Protein AF-A0AAP0NSU0-F1 (afdb_monomer)

Radius of gyration: 26.05 Å; Cα contacts (8 Å, |Δi|>4): 460; chains: 1; bounding box: 68×56×66 Å

Foldseek 3Di:
DDQAAEDADAQDADEEEDDLCVLVQLNHQEDHHEQYAHEEEDHLSVLSNQNHAEDHHHNYAYEEEDHLSNLNRQNHAYDAPEQYAYEEEDDLSNLPNLRHQEAEHANYHYDYDDDPPDDNLHQHQYHYPVRDRPRVDDDPDPDDPVVVVVVVVVVVVVCVVVVVVVVVVVVVCVVDDDDDDPDDDPCVVVPPSCPVVVVQQCVQCVNVDCVQWQDDDPFWTWGWGQGPVRAIKIKTWTPCPDDDDPVVVCVLVVVVVVQVPDDDPPDWHFPAWDDDPVTTITITHDDPVGDPVVVVVD

Structure (mmCIF, N/CA/C/O backbone):
data_AF-A0AAP0NSU0-F1
#
_entry.id   AF-A0AAP0NSU0-F1
#
loop_
_atom_site.group_PDB
_atom_site.id
_atom_site.type_symbol
_atom_site.label_atom_id
_atom_site.label_alt_id
_atom_site.label_comp_id
_atom_site.label_asym_id
_atom_site.label_entity_id
_atom_site.label_seq_id
_atom_site.pdbx_PDB_ins_code
_atom_site.Cartn_x
_atom_site.Cartn_y
_atom_site.Cartn_z
_atom_site.occupancy
_atom_site.B_iso_or_equiv
_atom_site.auth_seq_id
_atom_site.auth_comp_id
_atom_site.auth_asym_id
_atom_site.auth_atom_id
_atom_site.pdbx_PDB_model_num
ATOM 1 N N . MET A 1 1 ? -14.095 1.517 -24.129 1.00 48.78 1 MET A N 1
ATOM 2 C CA . MET A 1 1 ? -13.226 1.478 -22.934 1.00 48.78 1 MET A CA 1
ATOM 3 C C . MET A 1 1 ? -13.065 0.032 -22.509 1.00 48.78 1 MET A C 1
ATOM 5 O O . MET A 1 1 ? -14.066 -0.653 -22.335 1.00 48.78 1 MET A O 1
ATOM 9 N N . THR A 1 2 ? -11.832 -0.454 -22.434 1.00 58.69 2 THR A N 1
ATOM 10 C CA . THR A 1 2 ? -11.510 -1.826 -22.027 1.00 58.69 2 THR A CA 1
ATOM 11 C C . THR A 1 2 ? -11.700 -1.985 -20.520 1.00 58.69 2 THR A C 1
ATOM 13 O O . THR A 1 2 ? -10.995 -1.348 -19.745 1.00 58.69 2 THR A O 1
ATOM 16 N N . LYS A 1 3 ? -12.645 -2.841 -20.112 1.00 84.88 3 LYS A N 1
ATOM 17 C CA . LYS A 1 3 ? -12.990 -3.160 -18.710 1.00 84.88 3 LYS A CA 1
ATOM 18 C C . LYS A 1 3 ? -12.005 -4.134 -18.043 1.00 84.88 3 LYS A C 1
ATOM 20 O O . LYS A 1 3 ? -12.392 -4.914 -17.183 1.00 84.88 3 LYS A O 1
ATOM 25 N N . LEU A 1 4 ? -10.766 -4.198 -18.521 1.00 90.69 4 LEU A N 1
ATOM 26 C CA . LEU A 1 4 ? -9.817 -5.172 -18.000 1.00 90.69 4 LEU A CA 1
ATOM 27 C C . LEU A 1 4 ? -9.353 -4.705 -16.619 1.00 90.69 4 LEU A C 1
ATOM 29 O O . LEU A 1 4 ? -8.715 -3.662 -16.521 1.00 90.69 4 LEU A O 1
ATOM 33 N N . GLU A 1 5 ? -9.693 -5.471 -15.584 1.00 92.38 5 GLU A N 1
ATOM 34 C CA . GLU A 1 5 ? -9.352 -5.175 -14.184 1.00 92.38 5 GLU A CA 1
ATOM 35 C C . GLU A 1 5 ? -8.141 -5.983 -13.697 1.00 92.38 5 GLU A C 1
ATOM 37 O O . GLU A 1 5 ? -7.339 -5.494 -12.905 1.00 92.38 5 GLU A O 1
ATOM 42 N N . TYR A 1 6 ? -7.950 -7.192 -14.229 1.00 93.19 6 TYR A N 1
ATOM 43 C CA . TYR A 1 6 ? -6.875 -8.096 -13.827 1.00 93.19 6 TYR A CA 1
ATOM 44 C C . TYR A 1 6 ? -6.142 -8.617 -15.058 1.00 93.19 6 TYR A C 1
ATOM 46 O O . TYR A 1 6 ? -6.752 -9.232 -15.934 1.00 93.19 6 TYR A O 1
ATOM 54 N N . LEU A 1 7 ? -4.826 -8.419 -15.107 1.00 93.56 7 LEU A N 1
ATOM 55 C CA . LEU A 1 7 ? -3.963 -8.986 -16.138 1.00 93.56 7 LEU A CA 1
ATOM 56 C C . LEU A 1 7 ? -2.852 -9.795 -15.477 1.00 93.56 7 LEU A C 1
ATOM 58 O O . LEU A 1 7 ? -1.928 -9.238 -14.885 1.00 93.56 7 LEU A O 1
ATOM 62 N N . LYS A 1 8 ? -2.951 -11.123 -15.584 1.00 93.06 8 LYS A N 1
ATOM 63 C CA . LYS A 1 8 ? -1.992 -12.064 -15.002 1.00 93.06 8 LYS A CA 1
ATOM 64 C C . LYS A 1 8 ? -1.254 -12.820 -16.095 1.00 93.06 8 LYS A C 1
ATOM 66 O O . LYS A 1 8 ? -1.819 -13.709 -16.719 1.00 93.06 8 LYS A O 1
ATOM 71 N N . LEU A 1 9 ? 0.007 -12.458 -16.305 1.00 91.50 9 LEU A N 1
ATOM 72 C CA . LEU A 1 9 ? 0.909 -13.055 -17.293 1.00 91.50 9 LEU A CA 1
ATOM 73 C C . LEU A 1 9 ? 2.248 -13.476 -16.665 1.00 91.50 9 LEU A C 1
ATOM 75 O O . LEU A 1 9 ? 3.242 -13.654 -17.374 1.00 91.50 9 LEU A O 1
ATOM 79 N N . SER A 1 10 ? 2.300 -13.632 -15.341 1.00 93.38 10 SER A N 1
ATOM 80 C CA . SER A 1 10 ? 3.502 -14.118 -14.665 1.00 93.38 10 SER A CA 1
ATOM 81 C C . SER A 1 10 ? 3.904 -15.521 -15.130 1.00 93.38 10 SER A C 1
ATOM 83 O O . SER A 1 10 ? 3.051 -16.297 -15.554 1.00 93.38 10 SER A O 1
ATOM 85 N N . SER A 1 11 ? 5.190 -15.858 -15.002 1.00 93.00 11 SER A N 1
ATOM 86 C CA . SER A 1 11 ? 5.742 -17.187 -15.314 1.00 93.00 11 SER A CA 1
ATOM 87 C C . SER A 1 11 ? 5.573 -17.591 -16.782 1.00 93.00 11 SER A C 1
ATOM 89 O O . SER A 1 11 ? 5.190 -18.715 -17.097 1.00 93.00 11 SER A O 1
ATOM 91 N N . ASN A 1 12 ? 5.876 -16.661 -17.686 1.00 90.88 12 ASN A N 1
ATOM 92 C CA . ASN A 1 12 ? 5.867 -16.887 -19.129 1.00 90.88 12 ASN A CA 1
ATOM 93 C C . ASN A 1 12 ? 7.258 -16.620 -19.734 1.00 90.88 12 ASN A C 1
ATOM 95 O O . ASN A 1 12 ? 8.251 -16.412 -19.038 1.00 90.88 12 ASN A O 1
ATOM 99 N N . GLN A 1 13 ? 7.342 -16.667 -21.063 1.00 96.50 13 GLN A N 1
ATOM 100 C CA . GLN A 1 13 ? 8.556 -16.377 -21.832 1.00 96.50 13 GLN A CA 1
ATOM 101 C C . GLN A 1 13 ? 8.435 -15.051 -22.599 1.00 96.50 13 GLN A C 1
ATOM 103 O O . GLN A 1 13 ? 9.004 -14.914 -23.680 1.00 96.50 13 GLN A O 1
ATOM 108 N N . LEU A 1 14 ? 7.664 -14.089 -22.078 1.00 96.75 14 LEU A N 1
ATOM 109 C CA . LEU A 1 14 ? 7.453 -12.803 -22.743 1.00 96.75 14 LEU A CA 1
ATOM 110 C C . LEU A 1 14 ? 8.771 -12.029 -22.826 1.00 96.75 14 LEU A C 1
ATOM 112 O O . LEU A 1 14 ? 9.501 -11.929 -21.840 1.00 96.75 14 LEU A O 1
ATOM 116 N N . VAL A 1 15 ? 9.052 -11.485 -24.008 1.00 98.00 15 VAL A N 1
ATOM 117 C CA . VAL A 1 15 ? 10.265 -10.724 -24.337 1.00 98.00 15 VAL A CA 1
ATOM 118 C C . VAL A 1 15 ? 9.905 -9.317 -24.806 1.00 98.00 15 VAL A C 1
ATOM 120 O O . VAL A 1 15 ? 8.760 -9.046 -25.165 1.00 98.00 15 VAL A O 1
ATOM 123 N N . GLY A 1 16 ? 10.902 -8.436 -24.861 1.00 97.62 16 GLY A N 1
ATOM 124 C CA . GLY A 1 16 ? 10.718 -7.041 -25.261 1.00 97.62 16 GLY A CA 1
ATOM 125 C C . GLY A 1 16 ? 10.294 -6.155 -24.092 1.00 97.62 16 GLY A C 1
ATOM 126 O O . GLY A 1 16 ? 10.328 -6.576 -22.937 1.00 97.62 16 GLY A O 1
ATOM 127 N N . SER A 1 17 ? 9.938 -4.907 -24.387 1.00 98.06 17 SER A N 1
ATOM 128 C CA . SER A 1 17 ? 9.573 -3.922 -23.369 1.00 98.06 17 SER A CA 1
ATOM 129 C C . SER A 1 17 ? 8.086 -3.903 -23.047 1.00 98.06 17 SER A C 1
ATOM 131 O O . SER A 1 17 ? 7.242 -4.289 -23.856 1.00 98.06 17 SER A O 1
ATOM 133 N N . ILE A 1 18 ? 7.758 -3.405 -21.851 1.00 98.06 18 ILE A N 1
ATOM 134 C CA . ILE A 1 18 ? 6.378 -3.068 -21.500 1.00 98.06 18 ILE A CA 1
ATOM 135 C C . ILE A 1 18 ? 5.963 -1.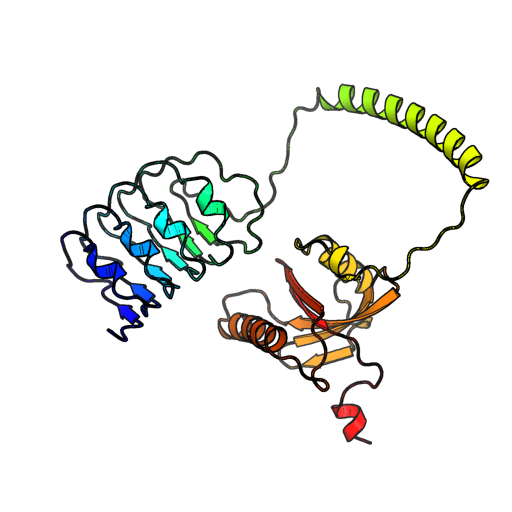872 -22.378 1.00 98.06 18 ILE A C 1
ATOM 137 O O . ILE A 1 18 ? 6.609 -0.820 -22.319 1.00 98.06 18 ILE A O 1
ATOM 141 N N . PRO A 1 19 ? 4.919 -1.999 -23.214 1.00 97.50 19 PRO A N 1
ATOM 142 C CA . PRO A 1 19 ? 4.564 -0.959 -24.170 1.00 97.50 19 PRO A CA 1
ATOM 143 C C . PRO A 1 19 ? 3.935 0.253 -23.475 1.00 97.50 19 PRO A C 1
ATOM 145 O O . PRO A 1 19 ? 3.182 0.111 -22.513 1.00 97.50 19 PRO A O 1
ATOM 148 N N . GLN A 1 20 ? 4.147 1.453 -24.027 1.00 97.06 20 GLN A N 1
ATOM 149 C CA . GLN A 1 20 ? 3.534 2.692 -23.517 1.00 97.06 20 GLN A CA 1
ATOM 150 C C . GLN A 1 20 ? 1.994 2.642 -23.527 1.00 97.06 20 GLN A C 1
ATOM 152 O O . GLN A 1 20 ? 1.345 3.335 -22.747 1.00 97.06 20 GLN A O 1
ATOM 157 N N . SER A 1 21 ? 1.388 1.800 -24.370 1.00 96.25 21 SER A N 1
ATOM 158 C CA . SER A 1 21 ? -0.067 1.628 -24.433 1.00 96.25 21 SER A CA 1
ATOM 159 C C . SER A 1 21 ? -0.658 0.976 -23.180 1.00 96.25 21 SER A C 1
ATOM 161 O O . SER A 1 21 ? -1.865 1.080 -22.978 1.00 96.25 21 SER A O 1
ATOM 163 N N . ILE A 1 22 ? 0.156 0.374 -22.299 1.00 95.50 22 ILE A N 1
ATOM 164 C CA . ILE A 1 22 ? -0.327 -0.220 -21.041 1.00 95.50 22 ILE A CA 1
ATOM 165 C C . ILE A 1 22 ? -1.089 0.800 -20.180 1.00 95.50 22 ILE A C 1
ATOM 167 O O . ILE A 1 22 ? -2.111 0.467 -19.583 1.00 95.50 22 ILE A O 1
ATOM 171 N N . GLY A 1 23 ? -0.672 2.072 -20.217 1.00 94.25 23 GLY A N 1
ATOM 172 C CA . GLY A 1 23 ? -1.318 3.177 -19.507 1.00 94.25 23 GLY A CA 1
ATOM 173 C C . GLY A 1 23 ? -2.744 3.507 -19.958 1.00 94.25 23 GLY A C 1
ATOM 174 O O . GLY A 1 23 ? -3.440 4.272 -19.288 1.00 94.25 23 GLY A O 1
ATOM 175 N N . GLN A 1 24 ? -3.210 2.938 -21.075 1.00 94.94 24 GLN A N 1
ATOM 176 C CA . GLN A 1 24 ? -4.596 3.071 -21.538 1.00 94.94 24 GLN A CA 1
ATOM 177 C C . GLN A 1 24 ? -5.567 2.189 -20.738 1.00 94.94 24 GLN A C 1
ATOM 179 O O . GLN A 1 24 ? -6.779 2.411 -20.782 1.00 94.94 24 GLN A O 1
ATOM 184 N N . LEU A 1 25 ? -5.063 1.211 -19.978 1.00 94.31 25 LEU A N 1
ATOM 185 C CA . LEU A 1 25 ? -5.865 0.314 -19.149 1.00 94.31 25 LEU A CA 1
ATOM 186 C C . LEU A 1 25 ? -6.257 0.987 -17.821 1.00 94.31 25 LEU A C 1
ATOM 188 O O . LEU A 1 25 ? -5.845 0.569 -16.744 1.00 94.31 25 LEU A O 1
ATOM 192 N N . LYS A 1 26 ? -7.068 2.049 -17.898 1.00 92.38 26 LYS A N 1
ATOM 193 C CA . LYS A 1 26 ? -7.453 2.883 -16.741 1.00 92.38 26 LYS A CA 1
ATOM 194 C C . LYS A 1 26 ? -8.219 2.132 -15.647 1.00 92.38 26 LYS A C 1
ATOM 196 O O . LYS A 1 26 ? -8.160 2.544 -14.497 1.00 92.38 26 LYS A O 1
ATOM 201 N N . SER A 1 27 ? -8.919 1.055 -16.006 1.00 94.12 27 SER A N 1
ATOM 202 C CA . SER A 1 27 ? -9.671 0.203 -15.074 1.00 94.12 27 SER A CA 1
ATOM 203 C C . SER A 1 27 ? -8.837 -0.926 -14.465 1.00 94.12 27 SER A C 1
ATOM 205 O O . SER A 1 27 ? -9.365 -1.677 -13.653 1.00 94.12 27 SER A O 1
ATOM 207 N N . LEU A 1 28 ? -7.567 -1.082 -14.858 1.00 95.31 28 LEU A N 1
ATOM 208 C CA . LEU A 1 28 ? -6.744 -2.183 -14.373 1.00 95.31 28 LEU A CA 1
ATOM 209 C C . LEU A 1 28 ? -6.393 -1.964 -12.903 1.00 95.31 28 LEU A C 1
ATOM 211 O O . LEU A 1 28 ? -5.780 -0.961 -12.549 1.00 95.31 28 LEU A O 1
ATOM 215 N N . VAL A 1 29 ? -6.770 -2.929 -12.074 1.00 93.69 29 VAL A N 1
ATOM 216 C CA . VAL A 1 29 ? -6.509 -2.974 -10.635 1.00 93.69 29 VAL A CA 1
ATOM 217 C C . VAL A 1 29 ? -5.225 -3.741 -10.344 1.00 93.69 29 VAL A C 1
ATOM 219 O O . VAL A 1 29 ? -4.496 -3.408 -9.416 1.00 93.69 29 VAL A O 1
ATOM 222 N N . SER A 1 30 ? -4.910 -4.760 -11.145 1.00 94.62 30 SER A N 1
ATOM 223 C CA . SER A 1 30 ? -3.807 -5.673 -10.856 1.00 94.62 30 SER A CA 1
ATOM 224 C C . SER A 1 30 ? -3.075 -6.096 -12.129 1.00 94.62 30 SER A C 1
ATOM 226 O O . SER A 1 30 ? -3.674 -6.645 -13.062 1.00 94.62 30 SER A O 1
ATOM 228 N N . LEU A 1 31 ? -1.762 -5.848 -12.151 1.00 97.31 31 LEU A N 1
ATOM 229 C CA . LEU A 1 31 ? -0.859 -6.199 -13.246 1.00 97.31 31 LEU A CA 1
ATOM 230 C C . LEU A 1 31 ? 0.260 -7.118 -12.747 1.00 97.31 31 LEU A C 1
ATOM 232 O O . LEU A 1 31 ? 1.151 -6.694 -12.013 1.00 97.31 31 LEU A O 1
ATOM 236 N N . HIS A 1 32 ? 0.227 -8.378 -13.176 1.00 97.06 32 HIS A N 1
ATOM 237 C CA . HIS A 1 32 ? 1.218 -9.390 -12.816 1.00 97.06 32 HIS A CA 1
ATOM 238 C C . HIS A 1 32 ? 2.008 -9.814 -14.057 1.00 97.06 32 HIS A C 1
ATOM 240 O O . HIS A 1 32 ? 1.470 -10.490 -14.934 1.00 97.06 32 HIS A O 1
ATOM 246 N N . LEU A 1 33 ? 3.284 -9.433 -14.121 1.00 96.62 33 LEU A N 1
ATOM 247 C CA . LEU A 1 33 ? 4.217 -9.750 -15.211 1.00 96.62 33 LEU A CA 1
ATOM 248 C C . LEU A 1 33 ? 5.499 -10.439 -14.704 1.00 96.62 33 LEU A C 1
ATOM 250 O O . LEU A 1 33 ? 6.498 -10.509 -15.425 1.00 96.62 33 LEU A O 1
ATOM 254 N N . SER A 1 34 ? 5.500 -10.935 -13.466 1.00 97.06 34 SER A N 1
ATOM 255 C CA . SER A 1 34 ? 6.688 -11.517 -12.835 1.00 97.06 34 SER A CA 1
ATOM 256 C C . SER A 1 34 ? 7.219 -12.754 -13.554 1.00 97.06 34 SER A C 1
ATOM 258 O O . SER A 1 34 ? 6.451 -13.483 -14.173 1.00 97.06 34 SER A O 1
ATOM 260 N N . THR A 1 35 ? 8.511 -13.042 -13.419 1.00 94.00 35 THR A N 1
ATOM 261 C CA . THR A 1 35 ? 9.143 -14.253 -13.966 1.00 94.00 35 THR A CA 1
ATOM 262 C C . THR A 1 35 ? 8.910 -14.351 -15.480 1.00 94.00 35 THR A C 1
ATOM 264 O O . THR A 1 35 ? 8.233 -15.249 -15.981 1.00 94.00 35 THR A O 1
ATOM 267 N N . ASN A 1 36 ? 9.433 -13.361 -16.202 1.00 96.50 36 ASN A N 1
ATOM 268 C CA . ASN A 1 36 ? 9.434 -13.267 -17.663 1.00 96.50 36 ASN A CA 1
ATOM 269 C C . ASN A 1 36 ? 10.834 -12.823 -18.145 1.00 96.50 36 ASN A C 1
ATOM 271 O O . ASN A 1 36 ? 11.801 -12.792 -17.382 1.00 96.50 36 ASN A O 1
ATOM 275 N N . LYS A 1 37 ? 10.974 -12.501 -19.435 1.00 97.38 37 LYS A N 1
ATOM 276 C CA . LYS A 1 37 ? 12.205 -11.979 -20.052 1.00 97.38 37 LYS A CA 1
ATOM 277 C C . LYS A 1 37 ? 12.015 -10.540 -20.551 1.00 97.38 37 LYS A C 1
ATOM 279 O O . LYS A 1 37 ? 12.584 -10.159 -21.574 1.00 97.38 37 LYS A O 1
ATOM 284 N N . LEU A 1 38 ? 11.191 -9.751 -19.857 1.00 98.38 38 LEU A N 1
ATOM 285 C CA . LEU A 1 38 ? 10.911 -8.368 -20.242 1.00 98.38 38 LEU A CA 1
ATOM 286 C C . LEU A 1 38 ? 12.150 -7.491 -20.034 1.00 98.38 38 LEU A C 1
ATOM 288 O O . LEU A 1 38 ? 12.844 -7.620 -19.026 1.00 98.38 38 LEU A O 1
ATOM 292 N N . THR A 1 39 ? 12.411 -6.596 -20.982 1.00 97.62 39 THR A N 1
ATOM 293 C CA . THR A 1 39 ? 13.575 -5.699 -21.026 1.00 97.62 39 THR A CA 1
ATOM 294 C C . THR A 1 39 ? 13.146 -4.233 -21.142 1.00 97.62 39 THR A C 1
ATOM 296 O O . THR A 1 39 ? 11.968 -3.918 -21.280 1.00 97.62 39 THR A O 1
ATOM 299 N N . GLY A 1 40 ? 14.102 -3.302 -21.095 1.00 96.50 40 GLY A N 1
ATOM 300 C CA . GLY A 1 40 ? 13.815 -1.867 -21.209 1.00 96.50 40 GLY A CA 1
ATOM 301 C C . GLY A 1 40 ? 13.231 -1.254 -19.927 1.00 96.50 40 GLY A C 1
ATOM 302 O O . GLY A 1 40 ? 13.174 -1.932 -18.898 1.00 96.50 40 GLY A O 1
ATOM 303 N N . PRO A 1 41 ? 12.852 0.036 -19.959 1.00 96.06 41 PRO A N 1
ATOM 304 C CA . PRO A 1 41 ? 12.374 0.757 -18.784 1.00 96.06 41 PRO A CA 1
ATOM 305 C C . PRO A 1 41 ? 10.896 0.505 -18.477 1.00 96.06 41 PRO A C 1
ATOM 307 O O . PRO A 1 41 ? 10.114 0.126 -19.350 1.00 96.06 41 PRO A O 1
ATOM 310 N N . ILE A 1 42 ? 10.502 0.796 -17.235 1.00 96.69 42 ILE A N 1
ATOM 311 C CA . ILE A 1 42 ? 9.087 0.929 -16.866 1.00 96.69 42 ILE A CA 1
ATOM 312 C C . ILE A 1 42 ? 8.527 2.164 -17.603 1.00 96.69 42 ILE A C 1
ATOM 314 O O . ILE A 1 42 ? 9.115 3.244 -17.490 1.00 96.69 42 ILE A O 1
ATOM 318 N N . PRO A 1 43 ? 7.428 2.047 -18.370 1.00 96.56 43 PRO A N 1
ATOM 319 C CA . PRO A 1 43 ? 6.872 3.169 -19.119 1.00 96.56 43 PRO A CA 1
ATOM 320 C C . PRO A 1 43 ? 6.302 4.236 -18.177 1.00 96.56 43 PRO A C 1
ATOM 322 O O . PRO A 1 43 ? 5.630 3.914 -17.200 1.00 96.56 43 PRO A O 1
ATOM 325 N N . THR A 1 44 ? 6.510 5.516 -18.495 1.00 95.06 44 THR A N 1
ATOM 326 C CA . THR A 1 44 ? 5.970 6.643 -17.710 1.00 95.06 44 THR A CA 1
ATOM 327 C C . THR A 1 44 ? 4.440 6.659 -17.703 1.00 95.06 44 THR A C 1
ATOM 329 O O . THR A 1 44 ? 3.828 7.092 -16.729 1.00 95.06 44 THR A O 1
ATOM 332 N N . THR A 1 45 ? 3.803 6.092 -18.734 1.00 96.62 45 THR A N 1
ATOM 333 C CA . THR A 1 45 ? 2.342 5.924 -18.811 1.00 96.62 45 THR A CA 1
ATOM 334 C C . THR A 1 45 ? 1.774 4.954 -17.767 1.00 96.62 45 THR A C 1
ATOM 336 O O . THR A 1 45 ? 0.559 4.808 -17.673 1.00 96.62 45 THR A O 1
ATOM 339 N N . ILE A 1 46 ? 2.598 4.306 -16.938 1.00 95.06 46 ILE A N 1
ATOM 340 C CA . ILE A 1 46 ? 2.097 3.510 -15.812 1.00 95.06 46 ILE A CA 1
ATOM 341 C C . ILE A 1 46 ? 1.422 4.375 -14.739 1.00 95.06 46 ILE A C 1
ATOM 343 O O . ILE A 1 46 ? 0.424 3.956 -14.162 1.00 95.06 46 ILE A O 1
ATOM 347 N N . GLY A 1 47 ? 1.894 5.613 -14.526 1.00 91.81 47 GLY A N 1
ATOM 348 C CA . GLY A 1 47 ? 1.290 6.547 -13.558 1.00 91.81 47 GLY A CA 1
ATOM 349 C C . GLY A 1 47 ? -0.096 7.050 -13.959 1.00 91.81 47 GLY A C 1
ATOM 350 O O . GLY A 1 47 ? -0.792 7.715 -13.201 1.00 91.81 47 GLY A O 1
ATOM 351 N N . ASP A 1 48 ? -0.499 6.699 -15.168 1.00 94.19 48 ASP A N 1
ATOM 352 C CA . ASP A 1 48 ? -1.748 7.055 -15.803 1.00 94.19 48 ASP A CA 1
ATOM 353 C C . ASP A 1 48 ? -2.864 6.044 -15.439 1.00 94.19 48 ASP A C 1
ATOM 355 O O . ASP A 1 48 ? -4.039 6.281 -15.724 1.00 94.19 48 ASP A O 1
ATOM 359 N N . MET A 1 49 ? -2.515 4.912 -14.816 1.00 93.94 49 MET A N 1
ATOM 360 C CA . MET A 1 49 ? -3.409 3.809 -14.446 1.00 93.94 49 MET A CA 1
ATOM 361 C C . MET A 1 49 ? -3.988 4.015 -13.037 1.00 93.94 49 MET A C 1
ATOM 363 O O . MET A 1 49 ? -3.628 3.323 -12.092 1.00 93.94 49 MET A O 1
ATOM 367 N N . SER A 1 50 ? -4.897 4.979 -12.887 1.00 90.00 50 SER A N 1
ATOM 368 C CA . SER A 1 50 ? -5.403 5.456 -11.585 1.00 90.00 50 SER A CA 1
ATOM 369 C C . SER A 1 50 ? -6.061 4.407 -10.676 1.00 90.00 50 SER A C 1
ATOM 371 O O . SER A 1 50 ? -6.192 4.652 -9.479 1.00 90.00 50 SER A O 1
ATOM 373 N N . SER A 1 51 ? -6.516 3.277 -11.224 1.00 92.50 51 SER A N 1
ATOM 374 C CA . SER A 1 51 ? -7.119 2.176 -10.458 1.00 92.50 51 SER A CA 1
ATOM 375 C C . SER A 1 51 ? -6.115 1.111 -10.011 1.00 92.50 51 SER A C 1
ATOM 377 O O . SER A 1 51 ? -6.508 0.195 -9.292 1.00 92.50 51 SER A O 1
ATOM 379 N N . LEU A 1 52 ? -4.850 1.206 -10.435 1.00 94.69 52 LEU A N 1
ATOM 380 C CA . LEU A 1 52 ? -3.848 0.178 -10.188 1.00 94.69 52 LEU A CA 1
ATOM 381 C C . LEU A 1 52 ? -3.497 0.117 -8.698 1.00 94.69 52 LEU A C 1
ATOM 383 O O . LEU A 1 52 ? -3.042 1.101 -8.117 1.00 94.69 52 LEU A O 1
ATOM 387 N N . SER A 1 53 ? -3.695 -1.064 -8.119 1.00 91.88 53 SER A N 1
ATOM 388 C CA . SER A 1 53 ? -3.461 -1.372 -6.710 1.00 91.88 53 SER A CA 1
ATOM 389 C C . SER A 1 53 ? -2.303 -2.352 -6.509 1.00 91.88 53 SER A C 1
ATOM 391 O O . SER A 1 53 ? -1.505 -2.170 -5.593 1.00 91.88 53 SER A O 1
ATOM 393 N N . SER A 1 54 ? -2.114 -3.301 -7.432 1.00 94.50 54 SER A N 1
ATOM 394 C CA . SER A 1 54 ? -0.986 -4.240 -7.384 1.00 94.50 54 SER A CA 1
ATOM 395 C C . SER A 1 54 ? -0.180 -4.236 -8.680 1.00 94.50 54 SER A C 1
ATOM 397 O O . SER A 1 54 ? -0.725 -4.460 -9.768 1.00 94.50 54 SER A O 1
ATOM 399 N N . LEU A 1 55 ? 1.137 -4.060 -8.561 1.00 97.00 55 LEU A N 1
ATOM 400 C CA . LEU A 1 55 ? 2.090 -4.135 -9.665 1.00 97.00 55 LEU A CA 1
ATOM 401 C C . LEU A 1 55 ? 3.245 -5.090 -9.340 1.00 97.00 55 LEU A C 1
ATOM 403 O O . LEU A 1 55 ? 4.114 -4.800 -8.518 1.00 97.00 55 LEU A O 1
ATOM 407 N N . TYR A 1 56 ? 3.297 -6.205 -10.067 1.00 96.62 56 TYR A N 1
ATOM 408 C CA . TYR A 1 56 ? 4.307 -7.244 -9.888 1.00 96.62 56 TYR A CA 1
ATOM 409 C C . TYR A 1 56 ? 5.156 -7.413 -11.150 1.00 96.62 56 TYR A C 1
ATOM 411 O O . TYR A 1 56 ? 4.704 -7.982 -12.144 1.00 96.62 56 TYR A O 1
ATOM 419 N N . LEU A 1 57 ? 6.408 -6.949 -11.099 1.00 96.81 57 LEU A N 1
ATOM 420 C CA . LEU A 1 57 ? 7.397 -7.022 -12.187 1.00 96.81 57 LEU A CA 1
ATOM 421 C C . LEU A 1 57 ? 8.650 -7.835 -11.814 1.00 96.81 57 LEU A C 1
ATOM 423 O O . LEU A 1 57 ? 9.620 -7.870 -12.576 1.00 96.81 57 LEU A O 1
ATOM 427 N N . ARG A 1 58 ? 8.633 -8.489 -10.647 1.00 94.88 58 ARG A N 1
ATOM 428 C CA . ARG A 1 58 ? 9.723 -9.324 -10.127 1.00 94.88 58 ARG A CA 1
ATOM 429 C C . ARG A 1 58 ? 10.313 -10.292 -11.162 1.00 94.88 58 ARG A C 1
ATOM 431 O O . ARG A 1 58 ? 9.563 -10.868 -11.938 1.00 94.88 58 ARG A O 1
ATOM 438 N N . GLU A 1 59 ? 11.621 -10.551 -11.095 1.00 94.19 59 GLU A N 1
ATOM 439 C CA . GLU A 1 59 ? 12.311 -11.561 -11.924 1.00 94.19 59 GLU A CA 1
ATOM 440 C C . GLU A 1 59 ? 12.118 -11.307 -13.428 1.00 94.19 59 GLU A C 1
ATOM 442 O O . GLU A 1 59 ? 11.525 -12.100 -14.159 1.00 94.19 59 GLU A O 1
ATOM 447 N N . ASN A 1 60 ? 12.623 -10.161 -13.878 1.00 97.88 60 ASN A N 1
ATOM 448 C CA . ASN A 1 60 ? 12.705 -9.767 -15.282 1.00 97.88 60 ASN A CA 1
ATOM 449 C C . ASN A 1 60 ? 14.095 -9.155 -15.563 1.00 97.88 60 ASN A C 1
ATOM 451 O O . ASN A 1 60 ? 15.012 -9.235 -14.746 1.00 97.88 60 ASN A O 1
ATOM 455 N N . GLN A 1 61 ? 14.276 -8.557 -16.742 1.00 97.19 61 GLN A N 1
ATOM 456 C CA . GLN A 1 61 ? 15.496 -7.856 -17.162 1.00 97.19 61 GLN A CA 1
ATOM 457 C C . GLN A 1 61 ? 15.234 -6.347 -17.345 1.00 97.19 61 GLN A C 1
ATOM 459 O O . GLN A 1 61 ? 15.891 -5.681 -18.153 1.00 97.19 61 GLN A O 1
ATOM 464 N N . ILE A 1 62 ? 14.261 -5.798 -16.607 1.00 96.62 62 ILE A N 1
ATOM 465 C CA . ILE A 1 62 ? 13.858 -4.386 -16.683 1.00 96.62 62 ILE A CA 1
ATOM 466 C C . ILE A 1 62 ? 15.010 -3.509 -16.189 1.00 96.62 62 ILE A C 1
ATOM 468 O O . ILE A 1 62 ? 15.664 -3.825 -15.195 1.00 96.62 62 ILE A O 1
ATOM 472 N N . ASN A 1 63 ? 15.278 -2.410 -16.889 1.00 93.69 63 ASN A N 1
ATOM 473 C CA . ASN A 1 63 ? 16.417 -1.527 -16.639 1.00 93.69 63 ASN A CA 1
ATOM 474 C C . ASN A 1 63 ? 15.996 -0.047 -16.562 1.00 93.69 63 ASN A C 1
ATOM 476 O O . ASN A 1 63 ? 14.814 0.275 -16.587 1.00 93.69 63 ASN A O 1
ATOM 480 N N . GLY A 1 64 ? 16.962 0.862 -16.417 1.00 90.12 64 GLY A N 1
ATOM 481 C CA . GLY A 1 64 ? 16.682 2.292 -16.242 1.00 90.12 64 GLY A CA 1
ATOM 482 C C . GLY A 1 64 ? 16.267 2.648 -14.812 1.00 90.12 64 GLY A C 1
ATOM 483 O O . GLY A 1 64 ? 16.591 1.918 -13.873 1.00 90.12 64 GLY A O 1
ATOM 484 N N . SER A 1 65 ? 15.609 3.797 -14.647 1.00 88.38 65 SER A N 1
ATOM 485 C CA . SER A 1 65 ? 15.089 4.292 -13.366 1.00 88.38 65 SER A CA 1
ATOM 486 C C . SER A 1 65 ? 13.599 3.993 -13.207 1.00 88.38 65 SER A C 1
ATOM 488 O O . SER A 1 65 ? 12.887 3.810 -14.194 1.00 88.38 65 SER A O 1
ATOM 490 N N . ILE A 1 66 ? 13.114 3.995 -11.965 1.00 89.00 66 ILE A N 1
ATOM 491 C CA . ILE A 1 66 ? 11.673 3.976 -11.687 1.00 89.00 66 ILE A CA 1
ATOM 492 C C . ILE A 1 66 ? 11.108 5.359 -12.068 1.00 89.00 66 ILE A C 1
ATOM 494 O O . ILE A 1 66 ? 11.654 6.356 -11.594 1.00 89.00 66 ILE A O 1
ATOM 498 N N . PRO A 1 67 ? 10.088 5.450 -12.943 1.00 89.50 67 PRO A N 1
ATOM 499 C CA . PRO A 1 67 ? 9.541 6.729 -13.393 1.00 89.50 67 PRO A CA 1
ATOM 500 C C . PRO A 1 67 ? 8.817 7.459 -12.259 1.00 89.50 67 PRO A C 1
ATOM 502 O O . PRO A 1 67 ? 8.109 6.829 -11.471 1.00 89.50 67 PRO A O 1
ATOM 505 N N . ASP A 1 68 ? 8.946 8.788 -12.205 1.00 84.50 68 ASP A N 1
ATOM 506 C CA . ASP A 1 68 ? 8.327 9.608 -11.155 1.00 84.50 68 ASP A CA 1
ATOM 507 C C . ASP A 1 68 ? 6.794 9.510 -11.169 1.00 84.50 68 ASP A C 1
ATOM 509 O O . ASP A 1 68 ? 6.125 9.654 -10.145 1.00 84.50 68 ASP A O 1
ATOM 513 N N . GLU A 1 69 ? 6.225 9.235 -12.341 1.00 89.31 69 GLU A N 1
ATOM 514 C CA . GLU A 1 69 ? 4.800 9.028 -12.550 1.00 89.31 69 GLU A CA 1
ATOM 515 C C . GLU A 1 69 ? 4.245 7.853 -11.741 1.00 89.31 69 GLU A C 1
ATOM 517 O O . GLU A 1 69 ? 3.094 7.913 -11.313 1.00 89.31 69 GLU A O 1
ATOM 522 N N . LEU A 1 70 ? 5.046 6.816 -11.477 1.00 88.06 70 LEU A N 1
ATOM 523 C CA . LEU A 1 70 ? 4.613 5.662 -10.688 1.00 88.06 70 LEU A CA 1
ATOM 524 C C . LEU A 1 70 ? 4.261 6.062 -9.245 1.00 88.06 70 LEU A C 1
ATOM 526 O O . LEU A 1 70 ? 3.313 5.527 -8.672 1.00 88.06 70 LEU A O 1
ATOM 530 N N . TRP A 1 71 ? 4.940 7.071 -8.690 1.00 82.50 71 TRP A N 1
ATOM 531 C CA . TRP A 1 71 ? 4.674 7.581 -7.339 1.00 82.50 71 TRP A CA 1
ATOM 532 C C . TRP A 1 71 ? 3.374 8.394 -7.236 1.00 82.50 71 TRP A C 1
ATOM 534 O O . TRP A 1 71 ? 2.937 8.712 -6.133 1.00 82.50 71 TRP A O 1
ATOM 544 N N . LYS A 1 72 ? 2.725 8.721 -8.365 1.00 82.00 72 LYS A N 1
ATOM 545 C CA . LYS A 1 72 ? 1.423 9.416 -8.399 1.00 82.00 72 LYS A CA 1
ATOM 546 C C . LYS A 1 72 ? 0.236 8.469 -8.186 1.00 82.00 72 LYS A C 1
ATOM 548 O O . LYS A 1 72 ? -0.887 8.939 -8.006 1.00 82.00 72 LYS A O 1
ATOM 553 N N . LEU A 1 73 ? 0.461 7.154 -8.217 1.00 85.88 73 LEU A N 1
ATOM 554 C CA . LEU A 1 73 ? -0.582 6.141 -8.061 1.00 85.88 73 LEU A CA 1
ATOM 555 C C . LEU A 1 73 ? -1.014 6.020 -6.594 1.00 85.88 73 LEU A C 1
ATOM 557 O O . LEU A 1 73 ? -0.468 5.236 -5.827 1.00 85.88 73 LEU A O 1
ATOM 561 N N . THR A 1 74 ? -2.022 6.791 -6.194 1.00 81.69 74 THR A N 1
ATOM 562 C CA . THR A 1 74 ? -2.494 6.850 -4.798 1.00 81.69 74 THR A CA 1
ATOM 563 C C . THR A 1 74 ? -3.200 5.583 -4.312 1.00 81.69 74 THR A C 1
ATOM 565 O O . THR A 1 74 ? -3.362 5.413 -3.107 1.00 81.69 74 THR A O 1
ATOM 568 N N . GLN A 1 75 ? -3.619 4.703 -5.224 1.00 84.75 75 GLN A N 1
ATOM 569 C CA . GLN A 1 75 ? -4.268 3.424 -4.911 1.00 84.75 75 GLN A CA 1
ATOM 570 C C . GLN A 1 75 ? -3.288 2.245 -4.880 1.00 84.75 75 GLN A C 1
ATOM 572 O O . GLN A 1 75 ? -3.713 1.129 -4.602 1.00 84.75 75 GLN A O 1
ATOM 577 N N . LEU A 1 76 ? -2.003 2.468 -5.187 1.00 87.38 76 LEU A N 1
ATOM 578 C CA . LEU A 1 76 ? -1.009 1.401 -5.235 1.00 87.38 76 LEU A CA 1
ATOM 579 C C . LEU A 1 76 ? -0.682 0.928 -3.814 1.00 87.38 76 LEU A C 1
ATOM 581 O O . LEU A 1 76 ? -0.164 1.695 -3.001 1.00 87.38 76 LEU A O 1
ATOM 585 N N . GLU A 1 77 ? -0.979 -0.338 -3.542 1.00 84.75 77 GLU A N 1
ATOM 586 C CA . GLU A 1 77 ? -0.779 -1.002 -2.252 1.00 84.75 77 GLU A CA 1
ATOM 587 C C . GLU A 1 77 ? 0.414 -1.963 -2.307 1.00 84.75 77 GLU A C 1
ATOM 589 O O . GLU A 1 77 ? 1.208 -2.039 -1.369 1.00 84.75 77 GLU A O 1
ATOM 594 N N . GLU A 1 78 ? 0.599 -2.649 -3.437 1.00 85.62 78 GLU A N 1
ATOM 595 C CA . GLU A 1 78 ? 1.620 -3.682 -3.592 1.00 85.62 78 GLU A CA 1
ATOM 596 C C . GLU A 1 78 ? 2.515 -3.407 -4.801 1.00 85.62 78 GLU A C 1
ATOM 598 O O . GLU A 1 78 ? 2.054 -3.309 -5.942 1.00 85.62 78 GLU A O 1
ATOM 603 N N . LEU A 1 79 ? 3.824 -3.337 -4.557 1.00 90.56 79 LEU A N 1
ATOM 604 C CA . LEU A 1 79 ? 4.825 -3.088 -5.585 1.00 90.56 79 LEU A CA 1
ATOM 605 C C . LEU A 1 79 ? 6.030 -4.021 -5.425 1.00 90.56 79 LEU A C 1
ATOM 607 O O . LEU A 1 79 ? 6.859 -3.838 -4.532 1.00 90.56 79 LEU A O 1
ATOM 611 N N . ASP A 1 80 ? 6.174 -4.989 -6.334 1.00 89.81 80 ASP A N 1
ATOM 612 C CA . ASP A 1 80 ? 7.367 -5.844 -6.418 1.00 89.81 80 ASP A CA 1
ATOM 613 C C . ASP A 1 80 ? 8.139 -5.597 -7.715 1.00 89.81 80 ASP A C 1
ATOM 615 O O . ASP A 1 80 ? 7.736 -6.031 -8.798 1.00 89.81 80 ASP A O 1
ATOM 619 N N . LEU A 1 81 ? 9.289 -4.940 -7.596 1.00 92.56 81 LEU A N 1
ATOM 620 C CA . LEU A 1 81 ? 10.237 -4.713 -8.687 1.00 92.56 81 LEU A CA 1
ATOM 621 C C . LEU A 1 81 ? 11.531 -5.517 -8.500 1.00 92.56 81 LEU A C 1
ATOM 623 O O . LEU A 1 81 ? 12.526 -5.262 -9.186 1.00 92.56 81 LEU A O 1
ATOM 627 N N . SER A 1 82 ? 11.556 -6.467 -7.564 1.00 88.94 82 SER A N 1
ATOM 628 C CA . SER A 1 82 ? 12.780 -7.168 -7.187 1.00 88.94 82 SER A CA 1
ATOM 629 C C . SER A 1 82 ? 13.373 -8.022 -8.305 1.00 88.94 82 SER A C 1
ATOM 631 O O . SER A 1 82 ? 12.684 -8.456 -9.225 1.00 88.94 82 SER A O 1
ATOM 633 N N . SER A 1 83 ? 14.669 -8.316 -8.214 1.00 90.81 83 SER A N 1
ATOM 634 C CA . SER A 1 83 ? 15.379 -9.162 -9.189 1.00 90.81 83 SER A CA 1
ATOM 635 C C . SER A 1 83 ? 15.260 -8.621 -10.621 1.00 90.81 83 SER A C 1
ATOM 637 O O . SER A 1 83 ? 14.755 -9.300 -11.513 1.00 90.81 83 SER A O 1
ATOM 639 N N . ASN A 1 84 ? 15.700 -7.377 -10.814 1.00 94.31 84 ASN A N 1
ATOM 640 C CA . ASN A 1 84 ? 15.750 -6.672 -12.097 1.00 94.31 84 ASN A CA 1
ATOM 641 C C . ASN A 1 84 ? 17.100 -5.926 -12.240 1.00 94.31 84 ASN A C 1
ATOM 643 O O . ASN A 1 84 ? 18.043 -6.124 -11.469 1.00 94.31 84 ASN A O 1
ATOM 647 N N . HI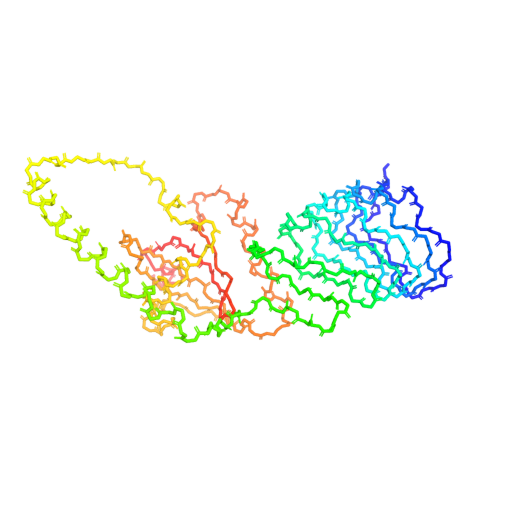S A 1 85 ? 17.238 -5.070 -13.254 1.00 92.81 85 HIS A N 1
ATOM 648 C CA . HIS A 1 85 ? 18.423 -4.245 -13.504 1.00 92.81 85 HIS A CA 1
ATOM 649 C C . HIS A 1 85 ? 18.171 -2.745 -13.278 1.00 92.81 85 HIS A C 1
ATOM 651 O O . HIS A 1 85 ? 18.877 -1.916 -13.861 1.00 92.81 85 HIS A O 1
ATOM 657 N N . LEU A 1 86 ? 17.189 -2.386 -12.441 1.00 89.19 86 LEU A N 1
ATOM 658 C CA . LEU A 1 86 ? 16.860 -0.992 -12.134 1.00 89.19 86 LEU A CA 1
ATOM 659 C C . LEU A 1 86 ? 18.032 -0.301 -11.436 1.00 89.19 86 LEU A C 1
ATOM 661 O O . LEU A 1 86 ? 18.720 -0.894 -10.607 1.00 89.19 86 LEU A O 1
ATOM 665 N N . SER A 1 87 ? 18.262 0.959 -11.776 1.00 78.69 87 SER A N 1
ATOM 666 C CA . SER A 1 87 ? 19.399 1.761 -11.323 1.00 78.69 87 SER A CA 1
ATOM 667 C C . SER A 1 87 ? 18.965 3.208 -11.076 1.00 78.69 87 SER A C 1
ATOM 669 O O . SER A 1 87 ? 17.907 3.608 -11.559 1.00 78.69 87 SER A O 1
ATOM 671 N N . ARG A 1 88 ? 19.813 3.989 -10.384 1.00 69.00 88 ARG A N 1
ATOM 672 C CA . ARG A 1 88 ? 19.563 5.373 -9.913 1.00 69.00 88 ARG A CA 1
ATOM 673 C C . ARG A 1 88 ? 18.753 5.447 -8.609 1.00 69.00 88 ARG A C 1
ATOM 675 O O . ARG A 1 88 ? 18.012 4.522 -8.284 1.00 69.00 88 ARG A O 1
ATOM 682 N N . ASP A 1 89 ? 18.976 6.523 -7.859 1.00 62.50 89 ASP A N 1
ATOM 683 C CA . ASP A 1 89 ? 18.413 6.760 -6.526 1.00 62.50 89 ASP A CA 1
ATOM 684 C C . ASP A 1 89 ? 16.898 7.012 -6.600 1.00 62.50 89 ASP A C 1
ATOM 686 O O . ASP A 1 89 ? 16.391 7.525 -7.601 1.00 62.50 89 ASP A O 1
ATOM 690 N N . LEU A 1 90 ? 16.172 6.657 -5.539 1.00 63.09 90 LEU A N 1
ATOM 691 C CA . LEU A 1 90 ? 14.740 6.928 -5.437 1.00 63.09 90 LEU A CA 1
ATOM 692 C C . LEU A 1 90 ? 14.490 8.441 -5.232 1.00 63.09 90 LEU A C 1
ATOM 694 O O . LEU A 1 90 ? 15.158 9.051 -4.395 1.00 63.09 90 LEU A O 1
ATOM 698 N N . PRO A 1 91 ? 13.532 9.062 -5.944 1.00 58.22 91 PRO A N 1
ATOM 699 C CA . PRO A 1 91 ? 13.224 10.489 -5.804 1.00 58.22 91 PRO A CA 1
ATOM 700 C C . PRO A 1 91 ? 12.523 10.764 -4.470 1.00 58.22 91 PRO A C 1
ATOM 702 O O . PRO A 1 91 ? 11.644 10.005 -4.102 1.00 58.22 91 PRO A O 1
ATOM 705 N N . ASN A 1 92 ? 12.777 11.879 -3.776 1.00 52.78 92 ASN A N 1
ATOM 706 C CA . ASN A 1 92 ? 12.112 12.198 -2.488 1.00 52.78 92 ASN A CA 1
ATOM 707 C C . ASN A 1 92 ? 10.567 12.036 -2.492 1.00 52.78 92 ASN A C 1
ATOM 709 O O . ASN A 1 92 ? 9.959 11.831 -1.444 1.00 52.78 92 ASN A O 1
ATOM 713 N N . SER A 1 93 ? 9.934 12.097 -3.668 1.00 49.78 93 SER A N 1
ATOM 714 C CA . SER A 1 93 ? 8.514 11.837 -3.916 1.00 49.78 93 SER A CA 1
ATOM 715 C C . SER A 1 93 ? 8.015 10.412 -3.606 1.00 49.78 93 SER A C 1
ATOM 717 O O . SER A 1 93 ? 6.806 10.243 -3.500 1.00 49.78 93 SER A O 1
ATOM 719 N N . TYR A 1 94 ? 8.859 9.385 -3.406 1.00 53.69 94 TYR A N 1
ATOM 720 C CA . TYR A 1 94 ? 8.352 8.070 -2.949 1.00 53.69 94 TYR A CA 1
ATOM 721 C C . TYR A 1 94 ? 7.802 8.118 -1.511 1.00 53.69 94 TYR A C 1
ATOM 723 O O . TYR A 1 94 ? 6.971 7.291 -1.140 1.00 53.69 94 TYR A O 1
ATOM 731 N N . CYS A 1 95 ? 8.215 9.103 -0.700 1.00 49.00 95 CYS A N 1
ATOM 732 C CA . CYS A 1 95 ? 7.762 9.269 0.685 1.00 49.00 95 CYS A CA 1
ATOM 733 C C . CYS A 1 95 ? 6.290 9.706 0.820 1.00 49.00 95 CYS A C 1
ATOM 735 O O . CYS A 1 95 ? 5.776 9.724 1.935 1.00 49.00 95 CYS A O 1
ATOM 737 N N . SER A 1 96 ? 5.601 10.058 -0.274 1.00 49.81 96 SER A N 1
ATOM 738 C CA . SER A 1 96 ? 4.173 10.418 -0.258 1.00 49.81 96 SER A CA 1
ATOM 739 C C . SER A 1 96 ? 3.225 9.249 -0.554 1.00 49.81 96 SER A C 1
ATOM 741 O O . SER A 1 96 ? 2.020 9.464 -0.679 1.00 49.81 96 SER A O 1
ATOM 743 N N . MET A 1 97 ? 3.728 8.016 -0.686 1.00 55.47 97 MET A N 1
ATOM 744 C CA . MET A 1 97 ? 2.876 6.842 -0.900 1.00 55.47 97 MET A CA 1
ATOM 745 C C . MET A 1 97 ? 2.348 6.292 0.426 1.00 55.47 97 MET A C 1
ATOM 747 O O . MET A 1 97 ? 2.933 5.399 1.031 1.00 55.47 97 MET A O 1
ATOM 751 N N . TYR A 1 98 ? 1.215 6.832 0.871 1.00 57.91 98 TYR A N 1
ATOM 752 C CA . TYR A 1 98 ? 0.555 6.419 2.114 1.00 57.91 98 TYR A CA 1
ATOM 753 C C . TYR A 1 98 ? -0.147 5.054 2.028 1.00 57.91 98 TYR A C 1
ATOM 755 O O . TYR A 1 98 ? -0.467 4.491 3.070 1.00 57.91 98 TYR A O 1
ATOM 763 N N . SER A 1 99 ? -0.393 4.542 0.817 1.00 63.72 99 SER A N 1
ATOM 764 C CA . SER A 1 99 ? -1.173 3.316 0.586 1.00 63.72 99 SER A CA 1
ATOM 765 C C . SER A 1 99 ? -0.323 2.051 0.446 1.00 63.72 99 SER A C 1
ATOM 767 O O . SER A 1 99 ? -0.868 0.957 0.536 1.00 63.72 99 SER A O 1
ATOM 769 N N . LEU A 1 100 ? 0.997 2.168 0.239 1.00 71.44 100 LEU A N 1
ATOM 770 C CA . LEU A 1 100 ? 1.859 1.000 0.036 1.00 71.44 100 LEU A CA 1
ATOM 771 C C . LEU A 1 100 ? 1.960 0.165 1.320 1.00 71.44 100 LEU A C 1
ATOM 773 O O . LEU A 1 100 ? 2.493 0.622 2.331 1.00 71.44 100 LEU A O 1
ATOM 777 N N . SER A 1 101 ? 1.511 -1.084 1.253 1.00 73.25 101 SER A N 1
ATOM 778 C CA . SER A 1 101 ? 1.678 -2.107 2.290 1.00 73.25 101 SER A CA 1
ATOM 779 C C . SER A 1 101 ? 2.897 -2.994 2.008 1.00 73.25 101 SER A C 1
ATOM 781 O O . SER A 1 101 ? 3.602 -3.418 2.931 1.00 73.25 101 SER A O 1
ATOM 783 N N . PHE A 1 102 ? 3.211 -3.216 0.729 1.00 76.62 102 PHE A N 1
ATOM 784 C CA . PHE A 1 102 ? 4.332 -4.037 0.289 1.00 76.62 102 PHE A CA 1
ATOM 785 C C . PHE A 1 102 ? 5.167 -3.326 -0.773 1.00 76.62 102 PHE A C 1
ATOM 787 O O . PHE A 1 102 ? 4.660 -2.938 -1.825 1.00 76.62 102 PHE A O 1
ATOM 794 N N . PHE A 1 103 ? 6.472 -3.198 -0.520 1.00 83.12 103 PHE A N 1
ATOM 795 C CA . PHE A 1 103 ? 7.389 -2.539 -1.440 1.00 83.12 103 PHE A CA 1
ATOM 796 C C . PHE A 1 103 ? 8.736 -3.258 -1.514 1.00 83.12 103 PHE A C 1
ATOM 798 O O . PHE A 1 103 ? 9.537 -3.236 -0.582 1.00 83.12 103 PHE A O 1
ATOM 805 N N . ASN A 1 104 ? 9.023 -3.889 -2.647 1.00 79.62 104 ASN A N 1
ATOM 806 C CA . ASN A 1 104 ? 10.232 -4.683 -2.815 1.00 79.62 104 ASN A CA 1
ATOM 807 C C . ASN A 1 104 ? 11.046 -4.223 -4.024 1.00 79.62 104 ASN A C 1
ATOM 809 O O . ASN A 1 104 ? 10.636 -4.367 -5.173 1.00 79.62 104 ASN A O 1
ATOM 813 N N . LEU A 1 105 ? 12.243 -3.713 -3.751 1.00 84.38 105 LEU A N 1
ATOM 814 C CA . LEU A 1 105 ? 13.239 -3.313 -4.741 1.00 84.38 105 LEU A CA 1
ATOM 815 C C . LEU A 1 105 ? 14.503 -4.172 -4.697 1.00 84.38 105 LEU A C 1
ATOM 817 O O . LEU A 1 105 ? 15.447 -3.877 -5.429 1.00 84.38 105 LEU A O 1
ATOM 821 N N . SER A 1 106 ? 14.551 -5.196 -3.842 1.00 82.38 106 SER A N 1
ATOM 822 C CA . SER A 1 106 ? 15.744 -6.021 -3.630 1.00 82.38 106 SER A CA 1
ATOM 823 C C . SER A 1 106 ? 16.279 -6.636 -4.930 1.00 82.38 106 SER A C 1
ATOM 825 O O . SER A 1 106 ? 15.548 -6.833 -5.900 1.00 82.38 106 SER A O 1
ATOM 827 N N . LYS A 1 107 ? 17.572 -6.975 -4.965 1.00 83.81 107 LYS A N 1
ATOM 828 C CA . LYS A 1 107 ? 18.239 -7.568 -6.140 1.00 83.81 107 LYS A CA 1
ATOM 829 C C . LYS A 1 107 ? 18.124 -6.712 -7.424 1.00 83.81 107 LYS A C 1
ATOM 831 O O . LYS A 1 107 ? 17.885 -7.232 -8.508 1.00 83.81 107 LYS A O 1
ATOM 836 N N . ASN A 1 108 ? 18.309 -5.403 -7.293 1.00 85.69 108 ASN A N 1
ATOM 837 C CA . ASN A 1 108 ? 18.499 -4.407 -8.352 1.00 85.69 108 ASN A CA 1
ATOM 838 C C . ASN A 1 108 ? 19.875 -3.715 -8.216 1.00 85.69 108 ASN A C 1
ATOM 840 O O . ASN A 1 108 ? 20.691 -4.076 -7.372 1.00 85.69 108 ASN A O 1
ATOM 844 N N . LYS A 1 109 ? 20.143 -2.693 -9.041 1.00 82.75 109 LYS A N 1
ATOM 845 C CA . LYS A 1 109 ? 21.357 -1.847 -9.017 1.00 82.75 109 LYS A CA 1
ATOM 846 C C . LYS A 1 109 ? 21.110 -0.463 -8.389 1.00 82.75 109 LYS A C 1
ATOM 848 O O . LYS A 1 109 ? 21.851 0.485 -8.654 1.00 82.75 109 LYS A O 1
ATOM 853 N N . ILE A 1 110 ? 20.047 -0.322 -7.600 1.00 74.12 110 ILE A N 1
ATOM 854 C CA . ILE A 1 110 ? 19.679 0.928 -6.922 1.00 74.12 110 ILE A CA 1
ATOM 855 C C . ILE A 1 110 ? 20.686 1.184 -5.800 1.00 74.12 110 ILE A C 1
ATOM 857 O O . ILE A 1 110 ? 20.857 0.339 -4.917 1.00 74.12 110 ILE A O 1
ATOM 861 N N . LYS A 1 111 ? 21.350 2.342 -5.863 1.00 64.38 111 LYS A N 1
ATOM 862 C CA . LYS A 1 111 ? 22.188 2.883 -4.793 1.00 64.38 111 LYS A CA 1
ATOM 863 C C . LYS A 1 111 ? 21.243 3.664 -3.880 1.00 64.38 111 LYS A C 1
ATOM 865 O O . LYS A 1 111 ? 20.444 4.456 -4.356 1.00 64.38 111 LYS A O 1
ATOM 870 N N . SER A 1 112 ? 21.231 3.365 -2.591 1.00 53.91 112 SER A N 1
ATOM 871 C CA . SER A 1 112 ? 20.370 4.077 -1.644 1.00 53.91 112 SER A CA 1
ATOM 872 C C . SER A 1 112 ? 21.157 5.235 -1.036 1.00 53.91 112 SER A C 1
ATOM 874 O O . SER A 1 112 ? 22.183 4.968 -0.405 1.00 53.91 112 SER A O 1
ATOM 876 N N . PRO A 1 113 ? 20.711 6.496 -1.138 1.00 47.34 113 PRO A N 1
ATOM 877 C CA . PRO A 1 113 ? 20.906 7.434 -0.060 1.00 47.34 113 PRO A CA 1
ATOM 878 C C . PRO A 1 113 ? 19.668 7.345 0.837 1.00 47.34 113 PRO A C 1
ATOM 880 O O . PRO A 1 113 ? 18.554 7.546 0.370 1.00 47.34 113 PRO A O 1
ATOM 883 N N . PHE A 1 114 ? 19.889 6.991 2.104 1.00 44.31 114 PHE A N 1
ATOM 884 C CA . PHE A 1 114 ? 19.025 7.256 3.258 1.00 44.31 114 PHE A CA 1
ATOM 885 C C . PHE A 1 114 ? 17.533 7.479 2.962 1.00 44.31 114 PHE A C 1
ATOM 887 O O . PHE A 1 114 ? 17.141 8.554 2.509 1.00 44.31 114 PHE A O 1
ATOM 894 N N . LEU A 1 115 ? 16.693 6.517 3.362 1.00 47.00 115 LEU A N 1
ATOM 895 C CA . LEU A 1 115 ? 15.287 6.801 3.656 1.00 47.00 115 LEU A CA 1
ATOM 896 C C . LEU A 1 115 ? 15.248 8.056 4.553 1.00 47.00 115 LEU A C 1
ATOM 898 O O . LEU A 1 115 ? 15.844 8.026 5.638 1.00 47.00 115 LEU A O 1
ATOM 902 N N . PRO A 1 116 ? 14.625 9.176 4.136 1.00 36.56 116 PRO A N 1
ATOM 903 C CA . PRO A 1 116 ? 14.344 10.258 5.057 1.00 36.56 116 PRO A CA 1
ATOM 904 C C . PRO A 1 116 ? 13.562 9.652 6.219 1.00 36.56 116 PRO A C 1
ATOM 906 O O . PRO A 1 116 ? 12.625 8.887 5.999 1.00 36.56 116 PRO A O 1
ATOM 909 N N . ASN A 1 117 ? 13.948 9.983 7.450 1.00 36.22 117 ASN A N 1
ATOM 910 C CA . ASN A 1 117 ? 13.197 9.665 8.665 1.00 36.22 117 ASN A CA 1
ATOM 911 C C . ASN A 1 117 ? 11.872 10.460 8.690 1.00 36.22 117 ASN A C 1
ATOM 913 O O . ASN A 1 117 ? 11.652 11.295 9.564 1.00 36.22 117 ASN A O 1
ATOM 917 N N . GLY A 1 118 ? 11.033 10.253 7.677 1.00 38.50 118 GLY A N 1
ATOM 918 C CA . GLY A 1 118 ? 9.680 10.750 7.530 1.00 38.50 118 GLY A CA 1
ATOM 919 C C . GLY A 1 118 ? 8.741 9.567 7.685 1.00 38.50 118 GLY A C 1
ATOM 920 O O . GLY A 1 118 ? 8.816 8.592 6.943 1.00 38.50 118 GLY A O 1
ATOM 921 N N . ILE A 1 119 ? 7.916 9.651 8.716 1.00 39.94 119 ILE A N 1
ATOM 922 C CA . ILE A 1 119 ? 6.960 8.651 9.172 1.00 39.94 119 ILE A CA 1
ATOM 923 C C . ILE A 1 119 ? 6.012 8.301 8.015 1.00 39.94 119 ILE A C 1
ATOM 925 O O . ILE A 1 119 ? 5.158 9.104 7.647 1.00 39.94 119 ILE A O 1
ATOM 929 N N . LEU A 1 120 ? 6.160 7.106 7.437 1.00 41.59 120 LEU A N 1
ATOM 930 C CA . LEU A 1 120 ? 5.067 6.484 6.695 1.00 41.59 120 LEU A CA 1
ATOM 931 C C . LEU A 1 120 ? 4.072 5.957 7.750 1.00 41.59 120 LEU A C 1
ATOM 933 O O . LEU A 1 120 ? 4.474 5.162 8.602 1.00 41.59 120 LEU A O 1
ATOM 937 N N . PRO A 1 121 ? 2.807 6.417 7.760 1.00 41.22 121 PRO A N 1
ATOM 938 C CA . PRO A 1 121 ? 1.810 6.019 8.761 1.00 41.22 121 PRO A CA 1
ATOM 939 C C . PRO A 1 121 ? 1.430 4.534 8.654 1.00 41.22 121 PRO A C 1
ATOM 941 O O . PRO A 1 121 ? 1.010 3.929 9.637 1.00 41.22 121 PRO A O 1
ATOM 944 N N . TYR A 1 122 ? 1.641 3.934 7.482 1.00 44.09 122 TYR A N 1
ATOM 945 C CA . TYR A 1 122 ? 1.643 2.493 7.270 1.00 44.09 122 TYR A CA 1
ATOM 946 C C . TYR A 1 122 ? 3.092 2.037 7.221 1.00 44.09 122 TYR A C 1
ATOM 948 O O . TYR A 1 122 ? 3.866 2.611 6.467 1.00 44.09 122 TYR A O 1
ATOM 956 N N . ARG A 1 123 ? 3.473 1.049 8.040 1.00 53.66 123 ARG A N 1
ATOM 957 C CA . ARG A 1 123 ? 4.807 0.432 8.015 1.00 53.66 123 ARG A CA 1
ATOM 958 C C . ARG A 1 123 ? 4.872 -0.499 6.802 1.00 53.66 123 ARG A C 1
ATOM 960 O O . ARG A 1 123 ? 4.465 -1.653 6.943 1.00 53.66 123 ARG A O 1
ATOM 967 N N . PRO A 1 124 ? 5.338 -0.064 5.621 1.00 56.28 124 PRO A N 1
ATOM 968 C CA . PRO A 1 124 ? 5.364 -0.963 4.486 1.00 56.28 124 PRO A CA 1
ATOM 969 C C . PRO A 1 124 ? 6.458 -1.987 4.766 1.00 56.28 124 PRO A C 1
ATOM 971 O O . PRO A 1 124 ? 7.519 -1.647 5.305 1.00 56.28 124 PRO A O 1
ATOM 974 N N . ARG A 1 125 ? 6.255 -3.238 4.365 1.00 60.09 125 ARG A N 1
ATOM 975 C CA . ARG A 1 125 ? 7.385 -4.162 4.296 1.00 60.09 125 ARG A CA 1
ATOM 976 C C . ARG A 1 125 ? 8.272 -3.710 3.141 1.00 60.09 125 ARG A C 1
ATOM 978 O O . ARG A 1 125 ? 7.957 -3.983 1.983 1.00 60.09 125 ARG A O 1
ATOM 985 N N . VAL A 1 126 ? 9.353 -2.999 3.464 1.00 66.25 126 VAL A N 1
ATOM 986 C CA . VAL A 1 126 ? 10.310 -2.484 2.483 1.00 66.25 126 VAL A CA 1
ATOM 987 C C . VAL A 1 126 ? 11.513 -3.418 2.384 1.00 66.25 126 VAL A C 1
ATOM 989 O O . VAL A 1 126 ? 12.216 -3.657 3.365 1.00 66.25 126 VAL A O 1
ATOM 992 N N . LEU A 1 127 ? 11.770 -3.941 1.187 1.00 65.69 127 LEU A N 1
ATOM 993 C CA . LEU A 1 127 ? 12.909 -4.816 0.903 1.00 65.69 127 LEU A CA 1
ATOM 994 C C . LEU A 1 127 ? 13.850 -4.137 -0.100 1.00 65.69 127 LEU A C 1
ATOM 996 O O . LEU A 1 127 ? 13.461 -3.879 -1.238 1.00 65.69 127 LEU A O 1
ATOM 1000 N N . LEU A 1 128 ? 15.095 -3.861 0.302 1.00 70.44 128 LEU A N 1
ATOM 1001 C CA . LEU A 1 128 ? 16.105 -3.174 -0.520 1.00 70.44 128 LEU A CA 1
ATOM 1002 C C . LEU A 1 128 ? 17.311 -4.077 -0.843 1.00 70.44 128 LEU A C 1
ATOM 1004 O O . LEU A 1 128 ? 17.456 -5.181 -0.320 1.00 70.44 128 LEU A O 1
ATOM 1008 N N . ASN A 1 129 ? 18.192 -3.609 -1.735 1.00 54.69 129 ASN A N 1
ATOM 1009 C CA . ASN A 1 129 ? 19.325 -4.382 -2.276 1.00 54.69 129 ASN A CA 1
ATOM 1010 C C . ASN A 1 129 ? 20.355 -4.836 -1.241 1.00 54.69 129 ASN A C 1
ATOM 1012 O O . ASN A 1 129 ? 21.049 -5.819 -1.486 1.00 54.69 129 ASN A O 1
ATOM 1016 N N . ASN A 1 130 ? 20.436 -4.163 -0.095 1.00 49.38 130 ASN A N 1
ATOM 1017 C CA . ASN A 1 130 ? 21.468 -4.427 0.905 1.00 49.38 130 ASN A CA 1
ATOM 1018 C C . ASN A 1 130 ? 21.130 -5.597 1.845 1.00 49.38 130 ASN A C 1
ATOM 1020 O O . ASN A 1 130 ? 21.835 -5.804 2.824 1.00 49.38 130 ASN A O 1
ATOM 1024 N N . GLY A 1 131 ? 20.062 -6.362 1.587 1.00 41.25 131 GLY A N 1
ATOM 1025 C CA . GLY A 1 131 ? 19.663 -7.481 2.452 1.00 41.25 131 GLY A CA 1
ATOM 1026 C C . GLY A 1 131 ? 19.123 -7.055 3.823 1.00 41.25 131 GLY A C 1
ATOM 1027 O O . GLY A 1 131 ? 18.712 -7.906 4.605 1.00 41.25 131 GLY A O 1
ATOM 1028 N N . GLU A 1 132 ? 19.065 -5.753 4.104 1.00 37.12 132 GLU A N 1
ATOM 1029 C CA . GLU A 1 132 ? 18.377 -5.208 5.264 1.00 37.12 132 GLU A CA 1
ATOM 1030 C C . GLU A 1 132 ? 16.870 -5.208 4.982 1.00 37.12 132 GLU A C 1
ATOM 1032 O O . GLU A 1 132 ? 16.352 -4.392 4.214 1.00 37.12 132 GLU A O 1
ATOM 1037 N N . CYS A 1 133 ? 16.155 -6.148 5.605 1.00 32.34 133 CYS A N 1
ATOM 1038 C CA . CYS A 1 133 ? 14.761 -5.923 5.966 1.00 32.34 133 CYS A CA 1
ATOM 1039 C C . CYS A 1 133 ? 14.759 -4.748 6.945 1.00 32.34 133 CYS A C 1
ATOM 1041 O O . CYS A 1 133 ? 15.023 -4.936 8.132 1.00 32.34 133 CYS A O 1
ATOM 1043 N N . VAL A 1 134 ? 14.505 -3.535 6.460 1.00 39.72 134 VAL A N 1
ATOM 1044 C CA . VAL A 1 134 ? 14.221 -2.421 7.361 1.00 39.72 134 VAL A CA 1
ATOM 1045 C C . VAL A 1 134 ? 12.760 -2.559 7.757 1.00 39.72 134 VAL A C 1
ATOM 1047 O O . VAL A 1 134 ? 11.864 -1.995 7.136 1.00 39.72 134 VAL A O 1
ATOM 1050 N N . GLU A 1 135 ? 12.510 -3.334 8.808 1.00 36.41 135 GLU A N 1
ATOM 1051 C CA . GLU A 1 135 ? 11.430 -2.944 9.702 1.00 36.41 135 GLU A CA 1
ATOM 1052 C C . GLU A 1 135 ? 11.852 -1.609 10.311 1.00 36.41 135 GLU A C 1
ATOM 1054 O O . GLU A 1 135 ? 12.968 -1.482 10.818 1.00 36.41 135 GLU A O 1
ATOM 1059 N N . ALA A 1 136 ? 10.997 -0.592 10.222 1.00 39.53 136 ALA A N 1
ATOM 1060 C CA . ALA A 1 136 ? 11.218 0.654 10.939 1.00 39.53 136 ALA A CA 1
ATOM 1061 C C . ALA A 1 136 ? 11.167 0.365 12.452 1.00 39.53 136 ALA A C 1
ATOM 1063 O O . ALA A 1 136 ? 10.110 0.426 13.081 1.00 39.53 136 ALA A O 1
ATOM 1064 N N . SER A 1 137 ? 12.325 0.005 13.000 1.00 32.16 137 SER A N 1
ATOM 1065 C CA . SER A 1 137 ? 12.589 -0.287 14.403 1.00 32.16 137 SER A CA 1
ATOM 1066 C C . SER A 1 137 ? 13.832 0.487 14.849 1.00 32.16 137 SER A C 1
ATOM 1068 O O . SER A 1 137 ? 14.779 0.703 14.095 1.00 32.16 137 SER A O 1
ATOM 1070 N N . GLU A 1 138 ? 13.749 0.976 16.081 1.00 34.53 138 GLU A N 1
ATOM 1071 C CA . GLU A 1 138 ? 14.527 2.042 16.714 1.00 34.53 138 GLU A CA 1
ATOM 1072 C C . GLU A 1 138 ? 16.045 2.042 16.462 1.00 34.53 138 GLU A C 1
ATOM 1074 O O . GLU A 1 138 ? 16.771 1.108 16.809 1.00 34.53 138 GLU A O 1
ATOM 1079 N N . VAL A 1 139 ? 16.572 3.186 16.005 1.00 29.92 139 VAL A N 1
ATOM 1080 C CA . VAL A 1 139 ? 18.007 3.476 16.124 1.00 29.92 139 VAL A CA 1
ATOM 1081 C C . VAL A 1 139 ? 18.332 3.805 17.580 1.00 29.92 139 VAL A C 1
ATOM 1083 O O . VAL A 1 139 ? 18.135 4.924 18.064 1.00 29.92 139 VAL A O 1
ATOM 1086 N N . ASN A 1 140 ? 18.915 2.819 18.253 1.00 32.34 140 ASN A N 1
ATOM 1087 C CA . ASN A 1 140 ? 19.625 2.959 19.514 1.00 32.34 140 ASN A CA 1
ATOM 1088 C C . ASN A 1 140 ? 20.827 3.912 19.326 1.00 32.34 140 ASN A C 1
ATOM 1090 O O . ASN A 1 140 ? 21.859 3.556 18.754 1.00 32.34 140 ASN A O 1
ATOM 1094 N N . LYS A 1 141 ? 20.697 5.168 19.772 1.00 34.97 141 LYS A N 1
ATOM 1095 C CA . LYS A 1 141 ? 21.767 6.175 19.684 1.00 34.97 141 LYS A CA 1
ATOM 1096 C C . LYS A 1 141 ? 22.842 5.912 20.743 1.00 34.97 141 LYS A C 1
ATOM 1098 O O . LYS A 1 141 ? 22.797 6.482 21.831 1.00 34.97 141 LYS A O 1
ATOM 1103 N N . ARG A 1 142 ? 23.895 5.163 20.407 1.00 37.75 142 ARG A N 1
ATOM 1104 C CA . ARG A 1 142 ? 25.171 5.273 21.140 1.00 37.75 142 ARG A CA 1
ATOM 1105 C C . ARG A 1 142 ? 25.903 6.542 20.688 1.00 37.75 142 ARG A C 1
ATOM 1107 O O . ARG A 1 142 ? 26.650 6.527 19.718 1.00 37.75 142 ARG A O 1
ATOM 1114 N N . LYS A 1 143 ? 25.671 7.660 21.384 1.00 42.91 143 LYS A N 1
ATOM 1115 C CA . LYS A 1 143 ? 26.492 8.880 21.260 1.00 42.91 143 LYS A CA 1
ATOM 1116 C C . LYS A 1 143 ? 27.796 8.733 22.071 1.00 42.91 143 LYS A C 1
ATOM 1118 O O . LYS A 1 143 ? 27.776 8.075 23.114 1.00 42.91 143 LYS A O 1
ATOM 1123 N N . PRO A 1 144 ? 28.918 9.354 21.654 1.00 40.53 144 PRO A N 1
ATOM 1124 C CA . PRO A 1 144 ? 30.167 9.321 22.415 1.00 40.53 144 PRO A CA 1
ATOM 1125 C C . PRO A 1 144 ? 29.987 10.038 23.764 1.00 40.53 144 PRO A C 1
ATOM 1127 O O . PRO A 1 144 ? 29.521 11.177 23.824 1.00 40.53 144 PRO A O 1
ATOM 1130 N N . LYS A 1 145 ? 30.337 9.350 24.860 1.00 50.88 145 LYS A N 1
ATOM 1131 C CA . LYS A 1 145 ? 30.036 9.737 26.255 1.00 50.88 145 LYS A CA 1
ATOM 1132 C C . LYS A 1 145 ? 30.683 11.056 26.722 1.00 50.88 145 LYS A C 1
ATOM 1134 O O . LYS A 1 145 ? 30.326 11.552 27.782 1.00 50.88 145 LYS A O 1
ATOM 1139 N N . THR A 1 146 ? 31.584 11.656 25.948 1.00 50.00 146 THR A N 1
ATOM 1140 C CA . THR A 1 146 ? 32.329 12.869 26.330 1.00 50.00 146 THR A CA 1
ATOM 1141 C C . THR A 1 146 ? 31.639 14.183 25.947 1.00 50.00 146 THR A C 1
ATOM 1143 O O . THR A 1 146 ? 31.819 15.174 26.647 1.00 50.00 146 THR A O 1
ATOM 1146 N N . LEU A 1 147 ? 30.781 14.213 24.915 1.00 52.25 147 LEU A N 1
ATOM 1147 C CA . LEU A 1 147 ? 30.057 15.440 24.526 1.00 52.25 147 LEU A CA 1
ATOM 1148 C C . LEU A 1 147 ? 28.819 15.713 25.406 1.00 52.25 147 LEU A C 1
ATOM 1150 O O . LEU A 1 147 ? 28.383 16.853 25.542 1.00 52.25 147 LEU A O 1
ATOM 1154 N N . ILE A 1 148 ? 28.249 14.666 26.014 1.00 57.31 148 ILE A N 1
ATOM 1155 C CA . ILE A 1 148 ? 27.004 14.736 26.799 1.00 57.31 148 ILE A CA 1
ATOM 1156 C C . ILE A 1 148 ? 27.211 15.501 28.116 1.00 57.31 148 ILE A C 1
ATOM 1158 O O . ILE A 1 148 ? 26.323 16.233 28.539 1.00 57.31 148 ILE A O 1
ATOM 1162 N N . ILE A 1 149 ? 28.391 15.402 28.733 1.00 56.38 149 ILE A N 1
ATOM 1163 C CA . ILE A 1 149 ? 28.674 16.026 30.037 1.00 56.38 149 ILE A CA 1
ATOM 1164 C C . ILE A 1 149 ? 28.690 17.563 29.928 1.00 56.38 149 ILE A C 1
ATOM 1166 O O . ILE A 1 149 ? 28.095 18.245 30.760 1.00 56.38 149 ILE A O 1
ATOM 1170 N N . PHE A 1 150 ? 29.278 18.115 28.860 1.00 56.31 150 PHE A N 1
ATOM 1171 C CA . PHE A 1 150 ? 29.312 19.567 28.631 1.00 56.31 150 PHE A CA 1
ATOM 1172 C C . PHE A 1 150 ? 27.941 20.146 28.248 1.00 56.31 150 PHE A C 1
ATOM 1174 O O . PHE A 1 150 ? 27.591 21.256 28.657 1.00 56.31 150 PHE A O 1
ATOM 1181 N N . VAL A 1 151 ? 27.127 19.383 27.512 1.00 60.03 151 VAL A N 1
ATOM 1182 C CA . VAL A 1 151 ? 25.760 19.789 27.151 1.00 60.03 151 VAL A CA 1
ATOM 1183 C C . VAL A 1 151 ? 24.826 19.722 28.368 1.00 60.03 151 VAL A C 1
ATOM 1185 O O . VAL A 1 151 ? 24.029 20.631 28.583 1.00 60.03 151 VAL A O 1
ATOM 1188 N N . LEU A 1 152 ? 24.948 18.709 29.230 1.00 63.50 152 LEU A N 1
ATOM 1189 C CA . LEU A 1 152 ? 24.135 18.618 30.450 1.00 63.50 152 LEU A CA 1
ATOM 1190 C C . LEU A 1 152 ? 24.446 19.746 31.448 1.00 63.50 152 LEU A C 1
ATOM 1192 O O . LEU A 1 152 ? 23.523 20.322 32.013 1.00 63.50 152 LEU A O 1
ATOM 1196 N N . ALA A 1 153 ? 25.715 20.133 31.612 1.00 63.88 153 ALA A N 1
ATOM 1197 C CA . ALA A 1 153 ? 26.087 21.222 32.520 1.00 63.88 153 ALA A CA 1
ATOM 1198 C C . ALA A 1 153 ? 25.578 22.601 32.053 1.00 63.88 153 ALA A C 1
ATOM 1200 O O . ALA A 1 153 ? 25.125 23.409 32.864 1.00 63.88 153 ALA A O 1
ATOM 1201 N N . THR A 1 154 ? 25.614 22.865 30.743 1.00 62.81 154 THR A N 1
ATOM 1202 C CA . THR A 1 154 ? 25.134 24.134 30.164 1.00 62.81 154 THR A CA 1
ATOM 1203 C C . THR A 1 154 ? 23.610 24.201 30.076 1.00 62.81 154 THR A C 1
ATOM 1205 O O . THR A 1 154 ? 23.025 25.261 30.275 1.00 62.81 154 THR A O 1
ATOM 1208 N N . THR A 1 155 ? 22.934 23.074 29.849 1.00 66.69 155 THR A N 1
ATOM 1209 C CA . THR A 1 155 ? 21.464 23.026 29.887 1.00 66.69 155 THR A CA 1
ATOM 1210 C C . THR A 1 155 ? 20.924 23.171 31.310 1.00 66.69 155 THR A C 1
ATOM 1212 O O . THR A 1 155 ? 19.952 23.896 31.501 1.00 66.69 155 THR A O 1
ATOM 1215 N N . LEU A 1 156 ? 21.574 22.586 32.324 1.00 70.81 156 LEU A N 1
ATOM 1216 C CA . LEU A 1 156 ? 21.137 22.704 33.719 1.00 70.81 156 LEU A CA 1
ATOM 1217 C C . LEU A 1 156 ? 21.220 24.153 34.230 1.00 70.81 156 LEU A C 1
ATOM 1219 O O . LEU A 1 156 ? 20.298 24.624 34.893 1.00 70.81 156 LEU A O 1
ATOM 1223 N N . SER A 1 157 ? 22.275 24.895 33.874 1.00 70.81 157 SER A N 1
ATOM 1224 C CA . SER A 1 157 ? 22.413 26.306 34.262 1.00 70.81 157 SER A CA 1
ATOM 1225 C C . SER A 1 157 ? 21.375 27.207 33.580 1.00 70.81 157 SER A C 1
ATOM 1227 O O . SER A 1 157 ? 20.810 28.094 34.224 1.00 70.81 157 SER A O 1
ATOM 1229 N N . VAL A 1 158 ? 21.041 26.931 32.315 1.00 75.81 158 VAL A N 1
ATOM 1230 C CA . VAL A 1 158 ? 19.963 27.622 31.588 1.00 75.81 158 VAL A CA 1
ATOM 1231 C C . VAL A 1 158 ? 18.586 27.269 32.161 1.00 75.81 158 VAL A C 1
ATOM 1233 O O . VAL A 1 158 ? 17.752 28.161 32.313 1.00 75.81 158 VAL A O 1
ATOM 1236 N N . PHE A 1 159 ? 18.337 26.014 32.550 1.00 72.25 159 PHE A N 1
ATOM 1237 C CA . PHE A 1 159 ? 17.076 25.593 33.179 1.00 72.25 159 PHE A CA 1
ATOM 1238 C C . PHE A 1 159 ? 16.858 26.235 34.555 1.00 72.25 159 PHE A C 1
ATOM 1240 O O . PHE A 1 159 ? 15.739 26.627 34.881 1.00 72.25 159 PHE A O 1
ATOM 1247 N N . VAL A 1 160 ? 17.920 26.422 35.344 1.00 77.75 160 VAL A N 1
ATOM 1248 C CA . VAL A 1 160 ? 17.831 27.125 36.634 1.00 77.75 160 VAL A CA 1
ATOM 1249 C C . VAL A 1 160 ? 17.550 28.616 36.425 1.00 77.75 160 VAL A C 1
ATOM 1251 O O . VAL A 1 160 ? 16.651 29.165 37.061 1.00 77.75 160 VAL A O 1
ATOM 1254 N N . LEU A 1 161 ? 18.248 29.273 35.492 1.00 76.06 161 LEU A N 1
ATOM 1255 C CA . LEU A 1 161 ? 18.018 30.690 35.184 1.00 76.06 161 LEU A CA 1
ATOM 1256 C C . LEU A 1 161 ? 16.615 30.938 34.612 1.00 76.06 161 LEU A C 1
ATOM 1258 O O . LEU A 1 161 ? 15.924 31.864 35.040 1.00 76.06 161 LEU A O 1
ATOM 1262 N N . THR A 1 162 ? 16.156 30.087 33.695 1.00 73.00 162 THR A N 1
ATOM 1263 C CA . THR A 1 162 ? 14.800 30.174 33.128 1.00 73.00 162 THR A CA 1
ATOM 1264 C C . THR A 1 162 ? 13.727 29.824 34.156 1.00 73.00 162 THR A C 1
ATOM 1266 O O . THR A 1 162 ? 12.709 30.507 34.201 1.00 73.00 162 THR A O 1
ATOM 1269 N N . GLY A 1 163 ? 13.967 28.860 35.050 1.00 73.88 163 GLY A N 1
ATOM 1270 C CA . GLY A 1 163 ? 13.081 28.535 36.170 1.00 73.88 163 GLY A CA 1
ATOM 1271 C C . GLY A 1 163 ? 12.917 29.690 37.161 1.00 73.88 163 GLY A C 1
ATOM 1272 O O . GLY A 1 163 ? 11.798 30.016 37.552 1.00 73.88 163 GLY A O 1
ATOM 1273 N N . VAL A 1 164 ? 14.001 30.393 37.505 1.00 75.94 164 VAL A N 1
ATOM 1274 C CA . VAL A 1 164 ? 13.940 31.586 38.370 1.00 75.94 164 VAL A CA 1
ATOM 1275 C C . VAL A 1 164 ? 13.178 32.727 37.685 1.00 75.94 164 VAL A C 1
ATOM 1277 O O . VAL A 1 164 ? 12.366 33.401 38.325 1.00 75.94 164 VAL A O 1
ATOM 1280 N N . LEU A 1 165 ? 13.376 32.926 36.378 1.00 73.62 165 LEU A N 1
ATOM 1281 C CA . LEU A 1 165 ? 12.639 33.926 35.600 1.00 73.62 165 LEU A CA 1
ATOM 1282 C C . LEU A 1 165 ? 11.150 33.567 35.449 1.00 73.62 165 LEU A C 1
ATOM 1284 O O . LEU A 1 165 ? 10.304 34.450 35.581 1.00 73.62 165 LEU A O 1
ATOM 1288 N N . LEU A 1 166 ? 10.817 32.286 35.260 1.00 68.12 166 LEU A N 1
ATOM 1289 C CA . LEU A 1 166 ? 9.444 31.777 35.182 1.00 68.12 166 LEU A CA 1
ATOM 1290 C C . LEU A 1 166 ? 8.723 31.836 36.531 1.00 68.12 166 LEU A C 1
ATOM 1292 O O . LEU A 1 166 ? 7.555 32.212 36.568 1.00 68.12 166 LEU A O 1
ATOM 1296 N N . CYS A 1 167 ? 9.403 31.572 37.649 1.00 58.97 167 CYS A N 1
ATOM 1297 C CA . CYS A 1 167 ? 8.838 31.785 38.984 1.00 58.97 167 CYS A CA 1
ATOM 1298 C C . CYS A 1 167 ? 8.548 33.272 39.234 1.00 58.97 167 CYS A C 1
ATOM 1300 O O . CYS A 1 167 ? 7.477 33.620 39.730 1.00 58.97 167 CYS A O 1
ATOM 1302 N N . ARG A 1 168 ? 9.444 34.178 38.813 1.00 61.47 168 ARG A N 1
ATOM 1303 C CA . ARG A 1 168 ? 9.196 35.631 38.886 1.00 61.47 168 ARG A CA 1
ATOM 1304 C C . ARG A 1 168 ? 8.087 36.087 37.933 1.00 61.47 168 ARG A C 1
ATOM 1306 O O . ARG A 1 168 ? 7.379 37.039 38.260 1.00 61.47 168 ARG A O 1
ATOM 1313 N N . TRP A 1 169 ? 7.911 35.420 36.790 1.00 51.66 169 TRP A N 1
ATOM 1314 C CA . TRP A 1 169 ? 6.806 35.657 35.858 1.00 51.66 169 TRP A CA 1
ATOM 1315 C C . TRP A 1 169 ? 5.478 35.162 36.435 1.00 51.66 169 TRP A C 1
ATOM 1317 O O . TRP A 1 169 ? 4.510 35.915 36.437 1.00 51.66 169 TRP A O 1
ATOM 1327 N N . ASN A 1 170 ? 5.407 33.941 36.965 1.00 53.03 170 ASN A N 1
ATOM 1328 C CA . ASN A 1 170 ? 4.173 33.372 37.514 1.00 53.03 170 ASN A CA 1
ATOM 1329 C C . ASN A 1 170 ? 3.673 34.158 38.729 1.00 53.03 170 ASN A C 1
ATOM 1331 O O . ASN A 1 170 ? 2.479 34.442 38.807 1.00 53.03 170 ASN A O 1
ATOM 1335 N N . SER A 1 171 ? 4.573 34.642 39.588 1.00 53.16 171 SER A N 1
ATOM 1336 C CA . SER A 1 171 ? 4.204 35.559 40.675 1.00 53.16 171 SER A CA 1
ATOM 1337 C C . SER A 1 171 ? 3.684 36.916 40.176 1.00 53.16 171 SER A C 1
ATOM 1339 O O . SER A 1 171 ? 2.962 37.598 40.900 1.00 53.16 171 SER A O 1
ATOM 1341 N N . ARG A 1 172 ? 4.006 37.316 38.934 1.00 51.94 172 ARG A N 1
ATOM 1342 C CA . ARG A 1 172 ? 3.463 38.518 38.269 1.00 51.94 172 ARG A CA 1
ATOM 1343 C C . ARG A 1 172 ? 2.178 38.235 37.471 1.00 51.94 172 ARG A C 1
ATOM 1345 O O . ARG A 1 172 ? 1.318 39.107 37.406 1.00 51.94 172 ARG A O 1
ATOM 1352 N N . LYS A 1 173 ? 2.015 37.027 36.914 1.00 45.25 173 LYS A N 1
ATOM 1353 C CA . LYS A 1 173 ? 0.864 36.587 36.095 1.00 45.25 173 LYS A CA 1
ATOM 1354 C C . LYS A 1 173 ? -0.321 36.085 36.929 1.00 45.25 173 LYS A C 1
ATOM 1356 O O . LYS A 1 173 ? -1.453 36.176 36.474 1.00 45.25 173 LYS A O 1
ATOM 1361 N N . ALA A 1 174 ? -0.103 35.676 38.182 1.00 41.56 174 ALA A N 1
ATOM 1362 C CA . ALA A 1 174 ? -1.174 35.337 39.128 1.00 41.56 174 ALA A CA 1
ATOM 1363 C C . ALA A 1 174 ? -2.094 36.525 39.505 1.00 41.56 174 ALA A C 1
ATOM 1365 O O . ALA A 1 174 ? -3.052 36.347 40.251 1.00 41.56 174 ALA A O 1
ATOM 1366 N N . ARG A 1 175 ? -1.837 37.735 38.982 1.00 39.62 175 ARG A N 1
ATOM 1367 C CA . ARG A 1 175 ? -2.711 38.913 39.117 1.00 39.62 175 ARG A CA 1
ATOM 1368 C C . ARG A 1 175 ? -3.445 39.319 37.834 1.00 39.62 175 ARG A C 1
ATOM 1370 O O . ARG A 1 175 ? -4.152 40.319 37.862 1.00 39.62 175 ARG A O 1
ATOM 1377 N N . THR A 1 176 ? -3.320 38.596 36.719 1.00 36.12 176 THR A N 1
ATOM 1378 C CA . THR A 1 176 ? -3.965 39.006 35.458 1.00 36.12 176 THR A CA 1
ATOM 1379 C C . THR A 1 176 ? -4.453 37.816 34.625 1.00 36.12 176 THR A C 1
ATOM 1381 O O . THR A 1 176 ? -3.671 37.082 34.028 1.00 36.12 176 THR A O 1
ATOM 1384 N N . ASN A 1 177 ? -5.784 37.731 34.532 1.00 32.97 177 ASN A N 1
ATOM 1385 C CA . ASN A 1 177 ? -6.591 37.126 33.465 1.00 32.97 177 ASN A CA 1
ATOM 1386 C C . ASN A 1 177 ? -6.915 35.624 33.534 1.00 32.97 177 ASN A C 1
ATOM 1388 O O . ASN A 1 177 ? -6.373 34.778 32.827 1.00 32.97 177 ASN A O 1
ATOM 1392 N N . GLN A 1 178 ? -7.958 35.366 34.324 1.00 32.88 178 GLN A N 1
ATOM 1393 C CA . GLN A 1 178 ? -9.167 34.635 33.930 1.00 32.88 178 GLN A CA 1
ATOM 1394 C C . GLN A 1 178 ? -9.560 34.928 32.458 1.00 32.88 178 GLN A C 1
ATOM 1396 O O . GLN A 1 178 ? -9.648 36.092 32.072 1.00 32.88 178 GLN A O 1
ATOM 1401 N N . GLY A 1 179 ? -9.803 33.899 31.633 1.00 27.91 179 GLY A N 1
ATOM 1402 C CA . GLY A 1 179 ? -10.224 34.098 30.238 1.00 27.91 179 GLY A CA 1
ATOM 1403 C C . GLY A 1 179 ? -10.388 32.818 29.410 1.00 27.91 179 GLY A C 1
ATOM 1404 O O . GLY A 1 179 ? -9.425 32.281 28.882 1.00 27.91 179 GLY A O 1
ATOM 1405 N N . SER A 1 180 ? -11.638 32.366 29.301 1.00 33.09 180 SER A N 1
ATOM 1406 C CA . SER A 1 180 ? -12.188 31.293 28.455 1.00 33.09 180 SER A CA 1
ATOM 1407 C C . SER A 1 180 ? -11.691 31.273 26.999 1.00 33.09 180 SER A C 1
ATOM 1409 O O . SER A 1 180 ? -11.652 32.324 26.366 1.00 33.09 180 SER A O 1
ATOM 1411 N N . THR A 1 181 ? -11.591 30.079 26.398 1.00 31.77 181 THR A N 1
ATOM 1412 C CA . THR A 1 181 ? -12.153 29.854 25.050 1.00 31.77 181 THR A CA 1
ATOM 1413 C C . THR A 1 181 ? -12.921 28.530 24.975 1.00 31.77 181 THR A C 1
ATOM 1415 O O . THR A 1 181 ? -12.399 27.443 25.209 1.00 31.77 181 THR A O 1
ATOM 1418 N N . LYS A 1 182 ? -14.216 28.669 24.676 1.00 39.47 182 LYS A N 1
ATOM 1419 C CA . LYS A 1 182 ? -15.17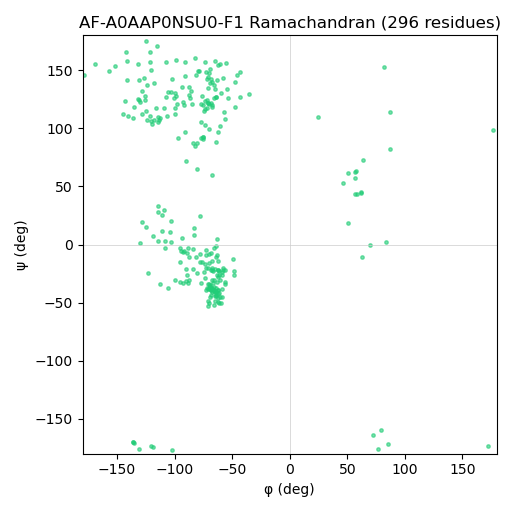0 27.632 24.276 1.00 39.47 182 LYS A CA 1
ATOM 1420 C C . LYS A 1 182 ? -14.838 27.112 22.867 1.00 39.47 182 LYS A C 1
ATOM 1422 O O . LYS A 1 182 ? -14.461 27.894 22.004 1.00 39.47 182 LYS A O 1
ATOM 1427 N N . HIS A 1 183 ? -15.119 25.825 22.645 1.00 40.06 183 HIS A N 1
ATOM 1428 C CA . HIS A 1 183 ? -15.282 25.171 21.334 1.00 40.06 183 HIS A CA 1
ATOM 1429 C C . HIS A 1 183 ? -14.046 25.135 20.411 1.00 40.06 183 HIS A C 1
ATOM 1431 O O . HIS A 1 183 ? -14.022 25.749 19.350 1.00 40.06 183 HIS A O 1
ATOM 1437 N N . GLY A 1 184 ? -13.064 24.301 20.764 1.00 36.47 184 GLY A N 1
ATOM 1438 C CA . GLY A 1 184 ? -12.118 23.713 19.810 1.00 36.47 184 GLY A CA 1
ATOM 1439 C C . GLY A 1 184 ? -12.447 22.231 19.625 1.00 36.47 184 GLY A C 1
ATOM 1440 O O . GLY A 1 184 ? -12.610 21.512 20.607 1.00 36.47 184 GLY A O 1
ATOM 1441 N N . ASN A 1 185 ? -12.621 21.782 18.383 1.00 43.50 185 ASN A N 1
ATOM 1442 C CA . ASN A 1 185 ? -12.962 20.401 18.040 1.00 43.50 185 ASN A CA 1
ATOM 1443 C C . ASN A 1 185 ? -11.895 19.448 18.609 1.00 43.50 185 ASN A C 1
ATOM 1445 O O . ASN A 1 185 ? -10.747 19.502 18.196 1.00 43.50 185 ASN A O 1
ATOM 1449 N N . ILE A 1 186 ? -12.258 18.599 19.574 1.00 41.78 186 ILE A N 1
ATOM 1450 C CA . ILE A 1 186 ? -11.322 17.858 20.445 1.00 41.78 186 ILE A CA 1
ATOM 1451 C C . ILE A 1 186 ? -10.326 16.960 19.680 1.00 41.78 186 ILE A C 1
ATOM 1453 O O . ILE A 1 186 ? -9.238 16.670 20.171 1.00 41.78 186 ILE A O 1
ATOM 1457 N N . PHE A 1 187 ? -10.672 16.583 18.445 1.00 46.09 187 PHE A N 1
ATOM 1458 C CA . PHE A 1 187 ? -9.826 15.806 17.538 1.00 46.09 187 PHE A CA 1
ATOM 1459 C C . PHE A 1 187 ? -8.725 16.625 16.851 1.00 46.09 187 PHE A C 1
ATOM 1461 O O . PHE A 1 187 ? -7.853 16.038 16.230 1.00 46.09 187 PHE A O 1
ATOM 1468 N N . SER A 1 188 ? -8.708 17.958 16.975 1.00 42.94 188 SER A N 1
ATOM 1469 C CA . SER A 1 188 ? -7.590 18.783 16.493 1.00 42.94 188 SER A CA 1
ATOM 1470 C C . SER A 1 188 ? -6.380 18.759 17.433 1.00 42.94 188 SER A C 1
ATOM 1472 O O . SER A 1 188 ? -5.308 19.201 17.041 1.00 42.94 188 SER A O 1
ATOM 1474 N N . ILE A 1 189 ? -6.554 18.283 18.673 1.00 39.53 189 ILE A N 1
ATOM 1475 C CA . ILE A 1 189 ? -5.465 18.070 19.646 1.00 39.53 189 ILE A CA 1
ATOM 1476 C C . ILE A 1 189 ? -4.894 16.647 19.511 1.00 39.53 189 ILE A C 1
ATOM 1478 O O . ILE A 1 189 ? -3.753 16.383 19.883 1.00 39.53 189 ILE A O 1
ATOM 1482 N N . TRP A 1 190 ? -5.672 15.728 18.936 1.00 42.56 190 TRP A N 1
ATOM 1483 C CA . TRP A 1 190 ? -5.237 14.376 18.611 1.00 42.56 190 TRP A CA 1
ATOM 1484 C C . TRP A 1 190 ? -4.506 14.461 17.276 1.00 42.56 190 TRP A C 1
ATOM 1486 O O . TRP A 1 190 ? -5.113 14.325 16.217 1.00 42.56 190 TRP A O 1
ATOM 1496 N N . ASN A 1 191 ? -3.214 14.796 17.333 1.00 37.22 191 ASN A N 1
ATOM 1497 C CA . ASN A 1 191 ? -2.366 14.846 16.147 1.00 37.22 191 ASN A CA 1
ATOM 1498 C C . ASN A 1 191 ? -2.565 13.569 15.316 1.00 37.22 191 ASN A C 1
ATOM 1500 O O . ASN A 1 191 ? -2.659 12.470 15.868 1.00 37.22 191 ASN A O 1
ATOM 1504 N N . TYR A 1 192 ? -2.594 13.741 13.992 1.00 38.44 192 TYR A N 1
ATOM 1505 C CA . TYR A 1 192 ? -2.754 12.698 12.969 1.00 38.44 192 TYR A CA 1
ATOM 1506 C C . TYR A 1 192 ? -1.821 11.477 13.137 1.00 38.44 192 TYR A C 1
ATOM 1508 O O . TYR A 1 192 ? -2.057 10.448 12.513 1.00 38.44 192 TYR A O 1
ATOM 1516 N N . ASP A 1 193 ? -0.803 11.573 13.996 1.00 40.06 193 ASP A N 1
ATOM 1517 C CA . ASP A 1 193 ? 0.216 10.552 14.234 1.00 40.06 193 ASP A CA 1
ATOM 1518 C C . ASP A 1 193 ? -0.176 9.455 15.243 1.00 40.06 193 ASP A C 1
ATOM 1520 O O . ASP A 1 193 ? 0.612 8.537 15.454 1.00 40.06 193 ASP A O 1
ATOM 1524 N N . GLY A 1 194 ? -1.344 9.509 15.904 1.00 48.72 194 GLY A N 1
ATOM 1525 C CA . GLY A 1 194 ? -1.888 8.401 16.724 1.00 48.72 194 GLY A CA 1
ATOM 1526 C C . GLY A 1 194 ? -1.074 7.966 17.965 1.00 48.72 194 GLY A C 1
ATOM 1527 O O . GLY A 1 194 ? -1.584 7.231 18.807 1.00 48.72 194 GLY A O 1
ATOM 1528 N N . GLN A 1 195 ? 0.161 8.448 18.126 1.00 43.25 195 GLN A N 1
ATOM 1529 C CA . GLN A 1 195 ? 1.116 8.018 19.152 1.00 43.25 195 GLN A CA 1
ATOM 1530 C C . GLN A 1 195 ? 0.730 8.509 20.555 1.00 43.25 195 GLN A C 1
ATOM 1532 O O . GLN A 1 195 ? 0.840 7.768 21.526 1.00 43.25 195 GLN A O 1
ATOM 1537 N N . ILE A 1 196 ? 0.200 9.733 20.654 1.00 48.97 196 ILE A N 1
ATOM 1538 C CA . ILE A 1 196 ? -0.294 10.309 21.918 1.00 48.97 196 ILE A CA 1
ATOM 1539 C C . ILE A 1 196 ? -1.569 9.577 22.375 1.00 48.97 196 ILE A C 1
ATOM 1541 O O . ILE A 1 196 ? -1.731 9.285 23.555 1.00 48.97 196 ILE A O 1
ATOM 1545 N N . ALA A 1 197 ? -2.440 9.210 21.429 1.00 65.81 197 ALA A N 1
ATOM 1546 C CA . ALA A 1 197 ? -3.692 8.512 21.712 1.00 65.81 197 ALA A CA 1
ATOM 1547 C C . ALA A 1 197 ? -3.478 7.065 22.187 1.00 65.81 197 ALA A C 1
ATOM 1549 O O . ALA A 1 197 ? -4.225 6.588 23.037 1.00 65.81 197 ALA A O 1
ATOM 1550 N N . TYR A 1 198 ? -2.471 6.370 21.650 1.00 73.38 198 TYR A N 1
ATOM 1551 C CA . TYR A 1 198 ? -2.151 5.000 22.046 1.00 73.38 198 TYR A CA 1
ATOM 1552 C C . TYR A 1 198 ? -1.658 4.926 23.495 1.00 73.38 198 TYR A C 1
ATOM 1554 O O . TYR A 1 198 ? -2.226 4.180 24.286 1.00 73.38 198 TYR A O 1
ATOM 1562 N N . GLU A 1 199 ? -0.657 5.729 23.864 1.00 77.75 199 GLU A N 1
ATOM 1563 C CA . GLU A 1 199 ? -0.071 5.696 25.213 1.00 77.75 199 GLU A CA 1
ATOM 1564 C C . GLU A 1 199 ? -1.077 6.070 26.302 1.00 77.75 199 GLU A C 1
ATOM 1566 O O . GLU A 1 199 ? -1.112 5.444 27.363 1.00 77.75 199 GLU A O 1
ATOM 1571 N N . ASP A 1 200 ? -1.936 7.056 26.037 1.00 82.06 200 ASP A N 1
ATOM 1572 C CA . ASP A 1 200 ? -3.005 7.409 26.966 1.00 82.06 200 ASP A CA 1
ATOM 1573 C C . ASP A 1 200 ? -4.015 6.261 27.100 1.00 82.06 200 ASP A C 1
ATOM 1575 O O . ASP A 1 200 ? -4.398 5.915 28.209 1.00 82.06 200 ASP A O 1
ATOM 1579 N N . ILE A 1 201 ? -4.390 5.585 26.010 1.00 86.25 201 ILE A N 1
ATOM 1580 C CA . ILE A 1 201 ? -5.299 4.430 26.075 1.00 86.25 201 ILE A CA 1
ATOM 1581 C C . ILE A 1 201 ? -4.682 3.253 26.835 1.00 86.25 201 ILE A C 1
ATOM 1583 O O . ILE A 1 201 ? -5.357 2.652 27.671 1.00 86.25 201 ILE A O 1
ATOM 1587 N N . ILE A 1 202 ? -3.415 2.923 26.582 1.00 86.69 202 ILE A N 1
ATOM 1588 C CA . ILE A 1 202 ? -2.717 1.851 27.303 1.00 86.69 202 ILE A CA 1
ATOM 1589 C C . ILE A 1 202 ? -2.631 2.177 28.793 1.00 86.69 202 ILE A C 1
ATOM 1591 O O . ILE A 1 202 ? -2.894 1.304 29.617 1.00 86.69 202 ILE A O 1
ATOM 1595 N N . ARG A 1 203 ? -2.333 3.430 29.153 1.00 87.25 203 ARG A N 1
ATOM 1596 C CA . ARG A 1 203 ? -2.302 3.872 30.552 1.00 87.25 203 ARG A CA 1
ATOM 1597 C C . ARG A 1 203 ? -3.673 3.756 31.218 1.00 87.25 203 ARG A C 1
ATOM 1599 O O . ARG A 1 203 ? -3.770 3.184 32.296 1.00 87.25 203 ARG A O 1
ATOM 1606 N N . GLU A 1 204 ? -4.719 4.265 30.572 1.00 89.88 204 GLU A N 1
ATOM 1607 C CA . GLU A 1 204 ? -6.081 4.320 31.128 1.00 89.88 204 GLU A CA 1
ATOM 1608 C C . GLU A 1 204 ? -6.768 2.950 31.187 1.00 89.88 204 GLU A C 1
ATOM 1610 O O . GLU A 1 204 ? -7.721 2.763 31.942 1.00 89.88 204 GLU A O 1
ATOM 1615 N N . THR A 1 205 ? -6.294 1.985 30.397 1.00 90.31 205 THR A N 1
ATOM 1616 C CA . THR A 1 205 ? -6.784 0.598 30.410 1.00 90.31 205 THR A CA 1
ATOM 1617 C C . THR A 1 205 ? -5.854 -0.370 31.133 1.00 90.31 205 THR A C 1
ATOM 1619 O O . THR A 1 205 ? -6.137 -1.564 31.138 1.00 90.31 205 THR A O 1
ATOM 1622 N N . GLU A 1 206 ? -4.750 0.113 31.711 1.00 89.62 206 GLU A N 1
ATOM 1623 C CA . GLU A 1 206 ? -3.684 -0.718 32.288 1.00 89.62 206 GLU A CA 1
ATOM 1624 C C . GLU A 1 206 ? -3.277 -1.875 31.359 1.00 89.62 206 GLU A C 1
ATOM 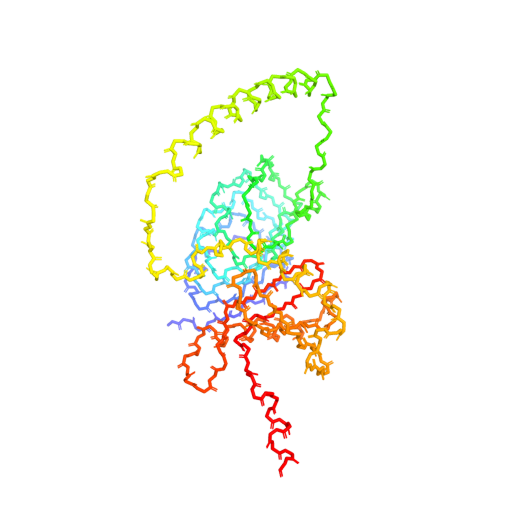1626 O O . GLU A 1 206 ? -3.272 -3.040 31.742 1.00 89.62 206 GLU A O 1
ATOM 1631 N N . ASP A 1 207 ? -2.959 -1.536 30.106 1.00 88.31 207 ASP A N 1
ATOM 1632 C CA . ASP A 1 207 ? -2.613 -2.487 29.041 1.00 88.31 207 ASP A CA 1
ATOM 1633 C C . ASP A 1 207 ? -3.748 -3.470 28.692 1.00 88.31 207 ASP A C 1
ATOM 1635 O O . ASP A 1 207 ? -3.535 -4.665 28.483 1.00 88.31 207 ASP A O 1
ATOM 1639 N N . PHE A 1 208 ? -4.973 -2.944 28.569 1.00 89.88 208 PHE A N 1
ATOM 1640 C CA . PHE A 1 208 ? -6.189 -3.727 28.319 1.00 89.88 208 PHE A CA 1
ATOM 1641 C C . PHE A 1 208 ? -6.464 -4.790 29.393 1.00 89.88 208 PHE A C 1
ATOM 1643 O O . PHE A 1 208 ? -6.851 -5.922 29.072 1.00 89.88 208 PHE A O 1
ATOM 1650 N N . ASP A 1 209 ? -6.303 -4.412 30.662 1.00 90.75 209 ASP A N 1
ATOM 1651 C CA . ASP A 1 209 ? -6.659 -5.248 31.803 1.00 90.75 209 ASP A CA 1
ATOM 1652 C C . ASP A 1 209 ? -8.148 -5.635 31.760 1.00 90.75 209 ASP A C 1
ATOM 1654 O O . ASP A 1 209 ? -9.029 -4.860 31.359 1.00 90.75 209 ASP A O 1
ATOM 1658 N N . ILE A 1 210 ? -8.440 -6.866 32.181 1.00 89.19 210 ILE A N 1
ATOM 1659 C CA . ILE A 1 210 ? -9.784 -7.448 32.150 1.00 89.19 210 ILE A CA 1
ATOM 1660 C C . ILE A 1 210 ? -10.804 -6.629 32.951 1.00 89.19 210 ILE A C 1
ATOM 1662 O O . ILE A 1 210 ? -11.981 -6.631 32.598 1.00 89.19 210 ILE A O 1
ATOM 1666 N N . LYS A 1 211 ? -10.382 -5.865 33.968 1.00 92.00 211 LYS A N 1
ATOM 1667 C CA . LYS A 1 211 ? -11.273 -5.004 34.763 1.00 92.00 211 LYS A CA 1
ATOM 1668 C C . LYS A 1 211 ? -11.945 -3.897 33.949 1.00 92.00 211 LYS A C 1
ATOM 1670 O O . LYS A 1 211 ? -12.987 -3.385 34.351 1.00 92.00 211 LYS A O 1
ATOM 1675 N N . TYR A 1 212 ? -11.360 -3.528 32.810 1.00 91.88 212 TYR A N 1
ATOM 1676 C CA . TYR A 1 212 ? -11.937 -2.558 31.882 1.00 91.88 212 TYR A CA 1
ATOM 1677 C C . TYR A 1 212 ? -12.747 -3.219 30.767 1.00 91.88 212 TYR A C 1
ATOM 1679 O O . TYR A 1 212 ? -13.359 -2.510 29.968 1.00 91.88 212 TYR A O 1
ATOM 1687 N N . CYS A 1 213 ? -12.752 -4.551 30.672 1.00 90.75 213 CYS A N 1
ATOM 1688 C CA . CYS A 1 213 ? -13.478 -5.271 29.639 1.00 90.75 213 CYS A CA 1
ATOM 1689 C C . CYS A 1 213 ? -14.984 -5.244 29.925 1.00 90.75 213 CYS A C 1
ATOM 1691 O O . CYS A 1 213 ? -15.446 -5.670 30.979 1.00 90.75 213 CYS A O 1
ATOM 1693 N N . ILE A 1 214 ? -15.751 -4.739 28.963 1.00 89.00 214 ILE A N 1
ATOM 1694 C CA . ILE A 1 214 ? -17.213 -4.608 29.032 1.00 89.00 214 ILE A CA 1
ATOM 1695 C C . ILE A 1 214 ? -17.940 -5.597 28.113 1.00 89.00 214 ILE A C 1
ATOM 1697 O O . ILE A 1 214 ? -19.167 -5.633 28.092 1.00 89.00 214 ILE A O 1
ATOM 1701 N N . GLY A 1 215 ? -17.201 -6.391 27.337 1.00 85.75 215 GLY A N 1
ATOM 1702 C CA . GLY A 1 215 ? -17.767 -7.430 26.486 1.00 85.75 215 GLY A CA 1
ATOM 1703 C C . GLY A 1 215 ? -16.693 -8.199 25.729 1.00 85.75 215 GLY A C 1
ATOM 1704 O O . GLY A 1 215 ? -15.679 -7.628 25.335 1.00 85.75 215 GLY A O 1
ATOM 1705 N N . VAL A 1 216 ? -16.926 -9.490 25.507 1.00 85.31 216 VAL A N 1
ATOM 1706 C CA . VAL A 1 216 ? -16.031 -10.368 24.745 1.00 85.31 216 VAL A CA 1
ATOM 1707 C C . VAL A 1 216 ? -16.861 -11.108 23.701 1.00 85.31 216 VAL A C 1
ATOM 1709 O O . VAL A 1 216 ? -17.839 -11.771 24.037 1.00 85.31 216 VAL A O 1
ATOM 1712 N N . GLY A 1 217 ? -16.489 -10.957 22.435 1.00 79.69 217 GLY A N 1
ATOM 1713 C CA . GLY A 1 217 ? -16.981 -11.738 21.305 1.00 79.69 217 GLY A CA 1
ATOM 1714 C C . GLY A 1 217 ? -15.967 -12.802 20.880 1.00 79.69 217 GLY A C 1
ATOM 1715 O O . GLY A 1 217 ? -14.909 -12.950 21.484 1.00 79.69 217 GLY A O 1
ATOM 1716 N N . GLY A 1 218 ? -16.270 -13.545 19.813 1.00 72.12 218 GLY A N 1
ATOM 1717 C CA . GLY A 1 218 ? -15.401 -14.634 19.341 1.00 72.12 218 GLY A CA 1
ATOM 1718 C C . GLY A 1 218 ? -14.053 -14.190 18.755 1.00 72.12 218 GLY A C 1
ATOM 1719 O O . GLY A 1 218 ? -13.124 -14.989 18.715 1.00 72.12 218 GLY A O 1
ATOM 1720 N N . TYR A 1 219 ? -13.946 -12.936 18.305 1.00 71.69 219 TYR A N 1
ATOM 1721 C CA . TYR A 1 219 ? -12.750 -12.392 17.642 1.00 71.69 219 TYR A CA 1
ATOM 1722 C C . TYR A 1 219 ? -12.284 -11.057 18.235 1.00 71.69 219 TYR A C 1
ATOM 1724 O O . TYR A 1 219 ? -11.337 -10.447 17.739 1.00 71.69 219 TYR A O 1
ATOM 1732 N N . GLU A 1 220 ? -12.970 -10.558 19.260 1.00 84.50 220 GLU A N 1
ATOM 1733 C CA . GLU A 1 220 ? -12.824 -9.186 19.731 1.00 84.50 220 GLU A CA 1
ATOM 1734 C C . GLU A 1 220 ? -13.261 -9.029 21.184 1.00 84.50 220 GLU A C 1
ATOM 1736 O O . GLU A 1 220 ? -14.153 -9.719 21.667 1.00 84.50 220 GLU A O 1
ATOM 1741 N N . SER A 1 221 ? -12.637 -8.089 21.880 1.00 89.62 221 SER A N 1
ATOM 1742 C CA . SER A 1 221 ? -13.003 -7.649 23.220 1.00 89.62 221 SER A CA 1
ATOM 1743 C C . SER A 1 221 ? -13.247 -6.151 23.202 1.00 89.62 221 SER A C 1
ATOM 1745 O O . SER A 1 221 ? -12.485 -5.387 22.610 1.00 89.62 221 SER A O 1
ATOM 1747 N N . VAL A 1 222 ? -14.299 -5.716 23.882 1.00 91.94 222 VAL A N 1
ATOM 1748 C CA . VAL A 1 222 ? -14.629 -4.307 24.056 1.00 91.94 222 VAL A CA 1
ATOM 1749 C C . VAL A 1 222 ? -14.223 -3.878 25.458 1.00 91.94 222 VAL A C 1
ATOM 1751 O O . VAL A 1 222 ? -14.561 -4.542 26.436 1.00 91.94 222 VAL A O 1
ATOM 1754 N N . TYR A 1 223 ? -13.513 -2.759 25.556 1.00 92.94 223 TYR A N 1
ATOM 1755 C CA . TYR A 1 223 ? -13.057 -2.170 26.810 1.00 92.94 223 TYR A CA 1
ATOM 1756 C C . TYR A 1 223 ? -13.618 -0.763 26.984 1.00 92.94 223 TYR A C 1
ATOM 1758 O O . TYR A 1 223 ? -13.845 -0.049 26.010 1.00 92.94 223 TYR A O 1
ATOM 1766 N N . ARG A 1 224 ? -13.820 -0.339 28.226 1.00 93.38 224 ARG A N 1
ATOM 1767 C CA . ARG A 1 224 ? -14.188 1.033 28.577 1.00 93.38 224 ARG A CA 1
ATOM 1768 C C . ARG A 1 224 ? -12.945 1.791 29.026 1.00 93.38 224 ARG A C 1
ATOM 1770 O O . ARG A 1 224 ? -12.282 1.354 29.958 1.00 93.38 224 ARG A O 1
ATOM 1777 N N . ALA A 1 225 ? -12.684 2.954 28.436 1.00 91.81 225 ALA A N 1
ATOM 1778 C CA . ALA A 1 225 ? -11.580 3.824 28.844 1.00 91.81 225 ALA A CA 1
ATOM 1779 C C . ALA A 1 225 ? -12.064 5.245 29.148 1.00 91.81 225 ALA A C 1
ATOM 1781 O O . ALA A 1 225 ? -12.957 5.762 28.470 1.00 91.81 225 ALA A O 1
ATOM 1782 N N . LEU A 1 226 ? -11.468 5.873 30.163 1.00 89.00 226 LEU A N 1
ATOM 1783 C CA . LEU A 1 226 ? -11.640 7.291 30.468 1.00 89.00 226 LEU A CA 1
ATOM 1784 C C . LEU A 1 226 ? -10.433 8.037 29.909 1.00 89.00 226 LEU A C 1
ATOM 1786 O O . LEU A 1 226 ? -9.325 7.856 30.376 1.00 89.00 226 LEU A O 1
ATOM 1790 N N . LEU A 1 227 ? -10.631 8.866 28.893 1.00 83.00 227 LEU A N 1
ATOM 1791 C CA . LEU A 1 227 ? -9.534 9.630 28.307 1.00 83.00 227 LEU A CA 1
ATOM 1792 C C . LEU A 1 227 ? -9.119 10.783 29.238 1.00 83.00 227 LEU A C 1
ATOM 1794 O O . LEU A 1 227 ? -9.981 11.309 29.948 1.00 83.00 227 LEU A O 1
ATOM 1798 N N . PRO A 1 228 ? -7.878 11.304 29.142 1.00 75.75 228 PRO A N 1
ATOM 1799 C CA . PRO A 1 228 ? -7.412 12.439 29.956 1.00 75.75 228 PRO A CA 1
ATOM 1800 C C . PRO A 1 228 ? -8.279 13.705 29.851 1.00 75.75 228 PRO A C 1
ATOM 1802 O O . PRO A 1 228 ? -8.284 14.555 30.735 1.00 75.75 228 PRO A O 1
ATOM 1805 N N . SER A 1 229 ? -9.048 13.827 28.766 1.00 74.69 229 SER A N 1
ATOM 1806 C CA . SER A 1 229 ? -10.039 14.892 28.567 1.00 74.69 229 SER A CA 1
ATOM 1807 C C . SER A 1 229 ? -11.306 14.759 29.429 1.00 74.69 229 SER A C 1
ATOM 1809 O O . SER A 1 229 ? -12.169 15.632 29.368 1.00 74.69 229 SER A O 1
ATOM 1811 N N . GLY A 1 230 ? -11.459 13.671 30.189 1.00 81.38 230 GLY A N 1
ATOM 1812 C CA . GLY A 1 230 ? -12.672 13.324 30.936 1.00 81.38 230 GLY A CA 1
ATOM 1813 C C . GLY A 1 230 ? -13.738 12.603 30.102 1.00 81.38 230 GLY A C 1
ATOM 1814 O O . GLY A 1 230 ? -14.817 12.299 30.606 1.00 8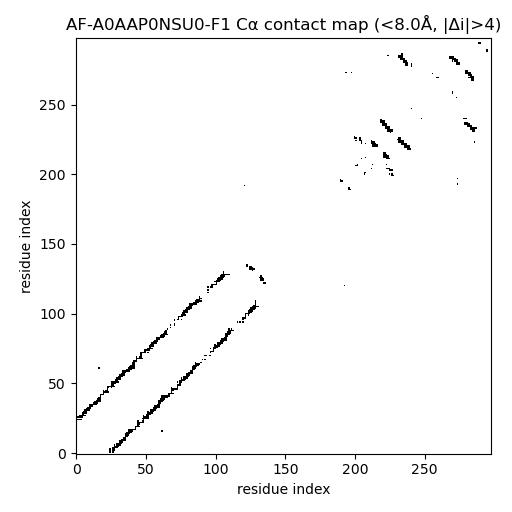1.38 230 GLY A O 1
ATOM 1815 N N . LYS A 1 231 ? -13.464 12.319 28.823 1.00 82.81 231 LYS A N 1
ATOM 1816 C CA . LYS A 1 231 ? -14.402 11.638 27.924 1.00 82.81 231 LYS A CA 1
ATOM 1817 C C . LYS A 1 231 ? -14.296 10.118 28.047 1.00 82.81 231 LYS A C 1
ATOM 1819 O O . LYS A 1 231 ? -13.203 9.571 27.943 1.00 82.81 231 LYS A O 1
ATOM 1824 N N . VAL A 1 232 ? -15.432 9.437 28.180 1.00 89.50 232 VAL A N 1
ATOM 1825 C CA . VAL A 1 232 ? -15.502 7.967 28.177 1.00 89.50 232 VAL A CA 1
ATOM 1826 C C . VAL A 1 232 ? -15.641 7.445 26.744 1.00 89.50 232 VAL A C 1
ATOM 1828 O O . VAL A 1 232 ? -16.426 7.979 25.958 1.00 89.50 232 VAL A O 1
ATOM 1831 N N . VAL A 1 233 ? -14.883 6.403 26.402 1.00 91.56 233 VAL A N 1
ATOM 1832 C CA . VAL A 1 233 ? -14.904 5.747 25.084 1.00 91.56 233 VAL A CA 1
ATOM 1833 C C . VAL A 1 233 ? -14.993 4.229 25.211 1.00 91.56 233 VAL A C 1
ATOM 1835 O O . VAL A 1 233 ? -14.594 3.653 26.226 1.00 91.56 233 VAL A O 1
ATOM 1838 N N . ALA A 1 234 ? -15.516 3.591 24.165 1.00 92.38 234 ALA A N 1
ATOM 1839 C CA . ALA A 1 234 ? -15.483 2.144 23.996 1.00 92.38 234 ALA A CA 1
ATOM 1840 C C . ALA A 1 234 ? -14.351 1.766 23.029 1.00 92.38 234 ALA A C 1
ATOM 1842 O O . ALA A 1 234 ? -14.232 2.335 21.947 1.00 92.38 234 ALA A O 1
ATOM 1843 N N . LEU A 1 235 ? -13.518 0.807 23.417 1.00 91.81 235 LEU A N 1
ATOM 1844 C CA . LEU A 1 235 ? -12.357 0.346 22.665 1.00 91.81 235 LEU A CA 1
ATOM 1845 C C . LEU A 1 235 ? -12.597 -1.082 22.206 1.00 91.81 235 LEU A C 1
ATOM 1847 O O . LEU A 1 235 ? -12.581 -2.001 23.018 1.00 91.81 235 LEU A O 1
ATOM 1851 N N . LYS A 1 236 ? -12.812 -1.276 20.911 1.00 89.62 236 LYS A N 1
ATOM 1852 C CA . LYS A 1 236 ? -13.002 -2.601 20.322 1.00 89.62 236 LYS A CA 1
ATOM 1853 C C . LYS A 1 236 ? -11.645 -3.147 19.884 1.00 89.62 236 LYS A C 1
ATOM 1855 O O . LYS A 1 236 ? -11.159 -2.772 18.821 1.00 89.62 236 LYS A O 1
ATOM 1860 N N . LYS A 1 237 ? -11.018 -3.970 20.725 1.00 89.00 237 LYS A N 1
ATOM 1861 C CA . LYS A 1 237 ? -9.716 -4.614 20.499 1.00 89.00 237 LYS A CA 1
ATOM 1862 C C . LYS A 1 237 ? -9.912 -5.994 19.889 1.00 89.00 237 LYS A C 1
ATOM 1864 O O . LYS A 1 237 ? -10.721 -6.774 20.375 1.00 89.00 237 LYS A O 1
ATOM 1869 N N . PHE A 1 238 ? -9.129 -6.327 18.878 1.00 82.69 238 PHE A N 1
ATOM 1870 C CA . PHE A 1 238 ? -9.234 -7.620 18.207 1.00 82.69 238 PHE A CA 1
ATOM 1871 C C . PHE A 1 238 ? -8.316 -8.673 18.839 1.00 82.69 238 PHE A C 1
ATOM 1873 O O . PHE A 1 238 ? -7.226 -8.360 19.327 1.00 82.69 238 PHE A O 1
ATOM 1880 N N . HIS A 1 239 ? -8.776 -9.924 18.859 1.00 74.38 239 HIS A N 1
ATOM 1881 C CA . HIS A 1 239 ? -8.009 -11.087 19.316 1.00 74.38 239 HIS A CA 1
ATOM 1882 C C . HIS A 1 239 ? -7.038 -11.542 18.218 1.00 74.38 239 HIS A C 1
ATOM 1884 O O . HIS A 1 239 ? -7.348 -11.411 17.040 1.00 74.38 239 HIS A O 1
ATOM 1890 N N . ASN A 1 240 ? -5.884 -12.109 18.593 1.00 61.62 240 ASN A N 1
ATOM 1891 C CA . ASN A 1 240 ? -4.877 -12.633 17.653 1.00 61.62 240 ASN A CA 1
ATOM 1892 C C . ASN A 1 240 ? -4.464 -11.648 16.540 1.00 61.62 240 ASN A C 1
ATOM 1894 O O . ASN A 1 240 ? -4.602 -11.932 15.354 1.00 61.62 240 ASN A O 1
ATOM 1898 N N . TRP A 1 241 ? -3.895 -10.500 16.926 1.00 53.75 241 TRP A N 1
ATOM 1899 C CA . TRP A 1 241 ? -3.286 -9.571 15.963 1.00 53.75 241 TRP A CA 1
ATOM 1900 C C . TRP A 1 241 ? -2.014 -10.158 15.299 1.00 53.75 241 TRP A C 1
ATOM 1902 O O . TRP A 1 241 ? -1.611 -9.721 14.224 1.00 53.75 241 TRP A O 1
ATOM 1912 N N . GLU A 1 242 ? -1.388 -11.168 15.920 1.00 47.75 242 GLU A N 1
ATOM 1913 C CA . GLU A 1 242 ? -0.173 -11.819 15.423 1.00 47.75 242 GLU A CA 1
ATOM 1914 C C . GLU A 1 242 ? -0.490 -12.938 14.409 1.00 47.75 242 GLU A C 1
ATOM 1916 O O . GLU A 1 242 ? -1.090 -13.952 14.761 1.00 47.75 242 GLU A O 1
ATOM 1921 N N . ARG A 1 243 ? 0.050 -12.776 13.190 1.00 42.97 243 ARG A N 1
ATOM 1922 C CA . ARG A 1 243 ? 0.145 -13.715 12.043 1.00 42.97 243 ARG A CA 1
ATOM 1923 C C . ARG A 1 243 ? -1.028 -13.759 11.063 1.00 42.97 243 ARG A C 1
ATOM 1925 O O . ARG A 1 243 ? -2.089 -14.289 11.362 1.00 42.97 243 ARG A O 1
ATOM 1932 N N . GLU A 1 244 ? -0.732 -13.332 9.832 1.00 45.38 244 GLU A N 1
ATOM 1933 C CA . GLU A 1 244 ? -1.116 -13.974 8.554 1.00 45.38 244 GLU A CA 1
ATOM 1934 C C . GLU A 1 244 ? -2.595 -14.352 8.337 1.00 45.38 244 GLU A C 1
ATOM 1936 O O . GLU A 1 244 ? -2.912 -15.141 7.448 1.00 45.38 244 GLU A O 1
ATOM 1941 N N . ASN A 1 245 ? -3.533 -13.790 9.096 1.00 49.44 245 ASN A N 1
ATOM 1942 C CA . ASN A 1 245 ? -4.941 -14.103 8.931 1.00 49.44 245 ASN A CA 1
ATOM 1943 C C . ASN A 1 245 ? -5.604 -13.033 8.062 1.00 49.44 245 ASN A C 1
ATOM 1945 O O . ASN A 1 245 ? -6.100 -12.024 8.557 1.00 49.44 245 ASN A O 1
ATOM 1949 N N . LEU A 1 246 ? -5.633 -13.273 6.748 1.00 54.16 246 LEU A N 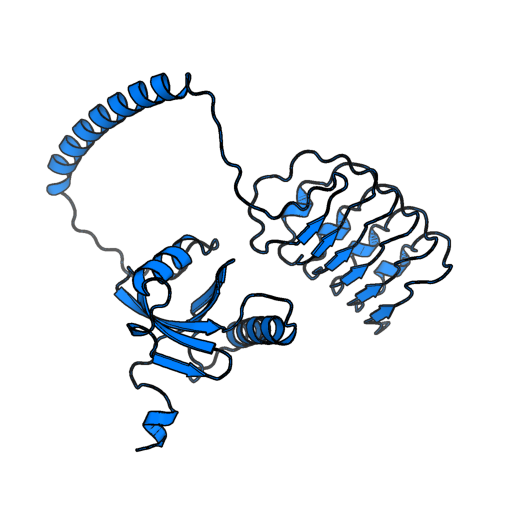1
ATOM 1950 C CA . LEU A 1 246 ? -6.288 -12.417 5.742 1.00 54.16 246 LEU A CA 1
ATOM 1951 C C . LEU A 1 246 ? -7.727 -12.018 6.128 1.00 54.16 246 LEU A C 1
ATOM 1953 O O . LEU A 1 246 ? -8.229 -10.980 5.704 1.00 54.16 246 LEU A O 1
ATOM 1957 N N . THR A 1 247 ? -8.404 -12.839 6.937 1.00 55.66 247 THR A N 1
ATOM 1958 C CA . THR A 1 247 ? -9.758 -12.558 7.432 1.00 55.66 247 THR A CA 1
ATOM 1959 C C . THR A 1 247 ? -9.800 -11.405 8.441 1.00 55.66 247 THR A C 1
ATOM 1961 O O . THR A 1 247 ? -10.741 -10.612 8.409 1.00 55.66 247 THR A O 1
ATOM 1964 N N . PHE A 1 248 ? -8.767 -11.256 9.277 1.00 61.19 248 PHE A N 1
ATOM 1965 C CA . PHE A 1 248 ? -8.661 -10.200 10.282 1.00 61.19 248 PHE A CA 1
ATOM 1966 C C . PHE A 1 248 ? -8.420 -8.831 9.638 1.00 61.19 248 PHE A C 1
ATOM 1968 O O . PHE A 1 248 ? -9.206 -7.910 9.864 1.00 61.19 248 PHE A O 1
ATOM 1975 N N . GLU A 1 249 ? -7.397 -8.710 8.783 1.00 61.16 249 GLU A N 1
ATOM 1976 C CA . GLU A 1 249 ? -7.103 -7.441 8.102 1.00 61.16 249 GLU A CA 1
ATOM 1977 C C . GLU A 1 249 ? -8.286 -6.973 7.261 1.00 61.16 249 GLU A C 1
ATOM 1979 O O . GLU A 1 249 ? -8.633 -5.789 7.262 1.00 61.16 249 GLU A O 1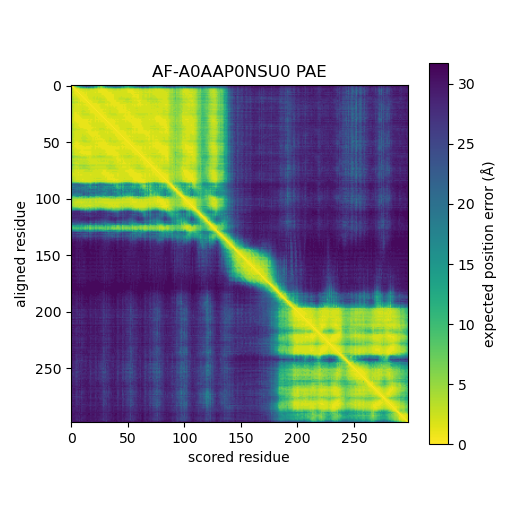
ATOM 1984 N N . ARG A 1 250 ? -8.973 -7.917 6.605 1.00 65.69 250 ARG A N 1
ATOM 1985 C CA . ARG A 1 250 ? -10.185 -7.616 5.853 1.00 65.69 250 ARG A CA 1
ATOM 1986 C C . ARG A 1 250 ? -11.302 -7.122 6.767 1.00 65.69 250 ARG A C 1
ATOM 1988 O O . ARG A 1 250 ? -11.936 -6.135 6.414 1.00 65.69 250 ARG A O 1
ATOM 1995 N N . SER A 1 251 ? -11.541 -7.753 7.918 1.00 67.25 251 SER A N 1
ATOM 1996 C CA . SER A 1 251 ? -12.588 -7.330 8.860 1.00 67.25 251 SER A CA 1
ATOM 1997 C C . SER A 1 251 ? -12.305 -5.945 9.446 1.00 67.25 251 SER A C 1
ATOM 1999 O O . SER A 1 251 ? -13.169 -5.072 9.388 1.00 67.25 251 SER A O 1
ATOM 2001 N N . PHE A 1 252 ? -11.084 -5.715 9.936 1.00 70.31 252 PHE A N 1
ATOM 2002 C CA . PHE A 1 252 ? -10.658 -4.436 10.510 1.00 70.31 252 PHE A CA 1
ATOM 2003 C C . PHE A 1 252 ? -10.761 -3.296 9.490 1.00 70.31 252 PHE A C 1
ATOM 2005 O O . PHE A 1 252 ? -11.399 -2.271 9.741 1.00 70.31 252 PHE A O 1
ATOM 2012 N N . THR A 1 253 ? -10.201 -3.504 8.297 1.00 68.19 253 THR A N 1
ATOM 2013 C CA . THR A 1 253 ? -10.196 -2.497 7.230 1.00 68.19 253 THR A CA 1
ATOM 2014 C C . THR A 1 253 ? -11.600 -2.254 6.682 1.00 68.19 253 THR A C 1
ATOM 2016 O O . THR A 1 253 ? -11.974 -1.105 6.452 1.00 68.19 253 THR A O 1
ATOM 2019 N N . THR A 1 254 ? -12.415 -3.303 6.525 1.00 74.06 254 THR A N 1
ATOM 2020 C CA . THR A 1 254 ? -13.812 -3.161 6.080 1.00 74.06 254 THR A CA 1
ATOM 2021 C C . THR A 1 254 ? -14.621 -2.350 7.087 1.00 74.06 254 THR A C 1
ATOM 2023 O O . THR A 1 254 ? -15.334 -1.434 6.687 1.00 74.06 254 THR A O 1
ATOM 2026 N N . GLU A 1 255 ? -14.493 -2.635 8.385 1.00 76.81 255 GLU A N 1
ATOM 2027 C CA . GLU A 1 255 ? -15.214 -1.912 9.438 1.00 76.81 255 GLU A CA 1
ATOM 2028 C C . GLU A 1 255 ? -14.851 -0.417 9.421 1.00 76.81 255 GLU A C 1
ATOM 2030 O O . GLU A 1 255 ? -15.743 0.434 9.382 1.00 76.81 255 GLU A O 1
ATOM 2035 N N . ILE A 1 256 ? -13.561 -0.079 9.303 1.00 70.00 256 ILE A N 1
ATOM 2036 C CA . ILE A 1 256 ? -13.101 1.313 9.154 1.00 70.00 256 ILE A CA 1
ATOM 2037 C C . ILE A 1 256 ? -13.664 1.952 7.879 1.00 70.00 256 ILE A C 1
ATOM 2039 O O . ILE A 1 256 ? -14.221 3.051 7.927 1.00 70.00 256 ILE A O 1
ATOM 2043 N N . GLN A 1 257 ? -13.543 1.289 6.727 1.00 75.75 257 GLN A N 1
ATOM 2044 C CA . GLN A 1 257 ? -13.994 1.830 5.442 1.00 75.75 257 GLN A CA 1
ATOM 2045 C C . GLN A 1 257 ? -15.505 2.072 5.409 1.00 75.75 257 GLN A C 1
ATOM 2047 O O . GLN A 1 257 ? -15.963 3.067 4.849 1.00 75.75 257 GLN A O 1
ATOM 2052 N N . VAL A 1 258 ? -16.290 1.173 6.000 1.00 78.38 258 VAL A N 1
ATOM 2053 C CA . VAL A 1 258 ? -17.747 1.294 6.064 1.00 78.38 258 VAL A CA 1
ATOM 2054 C C . VAL A 1 258 ? -18.134 2.435 7.001 1.00 78.38 258 VAL A C 1
ATOM 2056 O O . VAL A 1 258 ? -18.893 3.321 6.611 1.00 78.38 258 VAL A O 1
ATOM 2059 N N . LEU A 1 259 ? -17.581 2.471 8.212 1.00 77.44 259 LEU A N 1
ATOM 2060 C CA . LEU A 1 259 ? -17.980 3.442 9.235 1.00 77.44 259 LEU A CA 1
ATOM 2061 C C . LEU A 1 259 ? -17.470 4.860 8.971 1.00 77.44 259 LEU A C 1
ATOM 2063 O O . LEU A 1 259 ? -18.082 5.827 9.417 1.00 77.44 259 LEU A O 1
ATOM 2067 N N . THR A 1 260 ? -16.387 5.010 8.210 1.00 67.75 260 THR A N 1
ATOM 2068 C CA . THR A 1 260 ? -15.937 6.326 7.729 1.00 67.75 260 THR A CA 1
ATOM 2069 C C . THR A 1 260 ? -16.823 6.871 6.607 1.00 67.75 260 THR A C 1
ATOM 2071 O O . THR A 1 260 ? -16.973 8.089 6.481 1.00 67.75 260 THR A O 1
ATOM 2074 N N . LYS A 1 261 ? -17.441 5.991 5.805 1.00 74.12 261 LYS A N 1
ATOM 2075 C CA . LYS A 1 261 ? -18.315 6.368 4.682 1.00 74.12 261 LYS A CA 1
ATOM 2076 C C . LYS A 1 261 ? -19.771 6.564 5.093 1.00 74.12 261 LYS A C 1
ATOM 2078 O O . LYS A 1 261 ? -20.452 7.412 4.517 1.00 74.12 261 LYS A O 1
ATOM 2083 N N . ILE A 1 262 ? -20.267 5.806 6.069 1.00 75.88 262 ILE A N 1
ATOM 2084 C CA . ILE A 1 262 ? -21.663 5.895 6.496 1.00 75.88 262 ILE A CA 1
ATOM 2085 C C . ILE A 1 262 ? -21.826 6.974 7.569 1.00 75.88 262 ILE A C 1
ATOM 2087 O O . ILE A 1 262 ? -21.167 6.968 8.602 1.00 75.88 262 ILE A O 1
ATOM 2091 N N . ARG A 1 263 ? -22.779 7.884 7.354 1.00 75.06 263 ARG A N 1
ATOM 2092 C CA . ARG A 1 263 ? -23.232 8.850 8.361 1.00 75.06 263 ARG A CA 1
ATOM 2093 C C . ARG A 1 263 ? -24.710 8.625 8.630 1.00 75.06 263 ARG A C 1
ATOM 2095 O O . ARG A 1 263 ? -25.551 9.010 7.823 1.00 75.06 263 ARG A O 1
ATOM 2102 N N . HIS A 1 264 ? -25.030 7.994 9.755 1.00 82.12 264 HIS A N 1
ATOM 2103 C CA . HIS A 1 264 ? -26.411 7.712 10.133 1.00 82.12 264 HIS A CA 1
ATOM 2104 C C . HIS A 1 264 ? -26.620 7.902 11.638 1.00 82.12 264 HIS A C 1
ATOM 2106 O O . HIS A 1 264 ? -25.770 7.520 12.435 1.00 82.12 264 HIS A O 1
ATOM 2112 N N . ARG A 1 265 ? -27.775 8.454 12.031 1.00 79.12 265 ARG A N 1
ATOM 2113 C CA . ARG A 1 265 ? -28.115 8.778 13.433 1.00 79.12 265 ARG A CA 1
ATOM 2114 C C . ARG A 1 265 ? -28.169 7.574 14.383 1.00 79.12 265 ARG A C 1
ATOM 2116 O O . ARG A 1 265 ? -28.040 7.754 15.583 1.00 79.12 265 ARG A O 1
ATOM 2123 N N . ASN A 1 266 ? -28.367 6.371 13.841 1.00 80.94 266 ASN A N 1
ATOM 2124 C CA . ASN A 1 266 ? -28.469 5.124 14.614 1.00 80.94 266 ASN A CA 1
ATOM 2125 C C . ASN A 1 266 ? -27.197 4.263 14.534 1.00 80.94 266 ASN A C 1
ATOM 2127 O O . ASN A 1 266 ? -27.237 3.094 14.898 1.00 80.94 266 ASN A O 1
ATOM 2131 N N . ILE A 1 267 ? -26.100 4.795 13.991 1.00 82.31 267 ILE A N 1
ATOM 2132 C CA . ILE A 1 267 ? -24.812 4.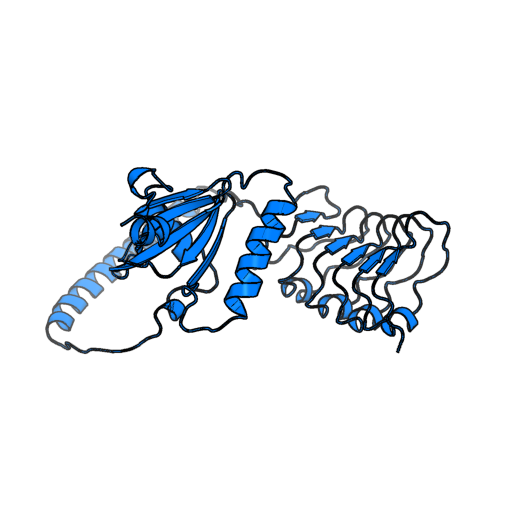098 13.953 1.00 82.31 267 ILE A CA 1
ATOM 2133 C C . ILE A 1 267 ? -23.902 4.744 14.986 1.00 82.31 267 ILE A C 1
ATOM 2135 O O . ILE A 1 267 ? -23.787 5.968 15.038 1.00 82.31 267 ILE A O 1
ATOM 2139 N N . VAL A 1 268 ? -23.266 3.908 15.807 1.00 83.88 268 VAL A N 1
ATOM 2140 C CA . VAL A 1 268 ? -22.333 4.358 16.841 1.00 83.88 268 VAL A CA 1
ATOM 2141 C C . VAL A 1 268 ? -21.184 5.109 16.187 1.00 83.88 268 VAL A C 1
ATOM 2143 O O . VAL A 1 268 ? -20.582 4.640 15.219 1.00 83.88 268 VAL A O 1
ATOM 2146 N N . LYS A 1 269 ? -20.879 6.296 16.709 1.00 81.81 269 LYS A N 1
ATOM 2147 C CA . LYS A 1 269 ? -19.858 7.148 16.120 1.00 81.81 269 LYS A CA 1
ATOM 2148 C C . LYS A 1 269 ? -18.470 6.549 16.341 1.00 81.81 269 LYS A C 1
ATOM 2150 O O . LYS A 1 269 ? -18.028 6.388 17.477 1.00 81.81 269 LYS A O 1
ATOM 2155 N N . LEU A 1 270 ? -17.770 6.277 15.242 1.00 82.69 270 LEU A N 1
ATOM 2156 C CA . LEU A 1 270 ? -16.344 5.965 15.248 1.00 82.69 270 LEU A CA 1
ATOM 2157 C C . LEU A 1 270 ? -15.558 7.273 15.414 1.00 82.69 270 LEU A C 1
ATOM 2159 O O . LEU A 1 270 ? -15.693 8.199 14.613 1.00 82.69 270 LEU A O 1
ATOM 2163 N N . TYR A 1 271 ? -14.762 7.366 16.473 1.00 76.62 271 TYR A N 1
ATOM 2164 C CA . TYR A 1 271 ? -13.877 8.503 16.726 1.00 76.62 271 TYR A CA 1
ATOM 2165 C C . TYR A 1 271 ? -12.515 8.337 16.065 1.00 76.62 271 TYR A C 1
ATOM 2167 O O . TYR A 1 271 ? -11.905 9.326 15.671 1.00 76.62 271 TYR A O 1
ATOM 2175 N N . GLY A 1 272 ? -12.057 7.098 15.924 1.00 77.25 272 GLY A N 1
ATOM 2176 C CA . GLY A 1 272 ? -10.795 6.781 15.280 1.00 77.25 272 GLY A CA 1
ATOM 2177 C C . GLY A 1 272 ? -10.456 5.310 15.429 1.00 77.25 272 GLY A C 1
ATOM 2178 O O . GLY A 1 272 ? -11.248 4.515 15.932 1.00 77.25 272 GLY A O 1
ATOM 2179 N N . PHE A 1 273 ? -9.259 4.955 14.999 1.00 79.19 273 PHE A N 1
ATOM 2180 C CA . PHE A 1 273 ? -8.717 3.613 15.121 1.00 79.19 273 PHE A CA 1
ATOM 2181 C C . PHE A 1 273 ? -7.236 3.700 15.465 1.00 79.19 273 PHE A C 1
ATOM 2183 O O . PHE A 1 273 ? -6.587 4.717 15.221 1.00 79.19 273 PHE A O 1
ATOM 2190 N N . CYS A 1 274 ? -6.707 2.630 16.037 1.00 74.88 274 CYS A N 1
ATOM 2191 C CA . CYS A 1 274 ? -5.292 2.463 16.290 1.00 74.88 274 CYS A CA 1
ATOM 2192 C C . CYS A 1 274 ? -4.849 1.121 15.717 1.00 74.88 274 CYS A C 1
ATOM 2194 O O . CYS A 1 274 ? -5.484 0.093 15.957 1.00 74.88 274 CYS A O 1
ATOM 2196 N N . CYS A 1 275 ? -3.751 1.148 14.970 1.00 70.00 275 CYS A N 1
ATOM 2197 C CA . CYS A 1 275 ? -3.024 -0.038 14.556 1.00 70.00 275 CYS A CA 1
ATOM 2198 C C . CYS A 1 275 ? -1.604 0.090 15.112 1.00 70.00 275 CYS A C 1
ATOM 2200 O O . CYS A 1 275 ? -0.827 0.928 14.658 1.00 70.00 275 CYS A O 1
ATOM 2202 N N . HIS A 1 276 ? -1.295 -0.685 16.149 1.00 66.75 276 HIS A N 1
ATOM 2203 C CA . HIS A 1 276 ? 0.009 -0.704 16.801 1.00 66.75 276 HIS A CA 1
ATOM 2204 C C . HIS A 1 276 ? 0.600 -2.117 16.736 1.00 66.75 276 HIS A C 1
ATOM 2206 O O . HIS A 1 276 ? -0.130 -3.103 16.700 1.00 66.75 276 HIS A O 1
ATOM 2212 N N . THR A 1 277 ? 1.925 -2.244 16.834 1.00 61.16 277 THR A N 1
ATOM 2213 C CA . THR A 1 277 ? 2.652 -3.533 16.828 1.00 61.16 277 THR A CA 1
ATOM 2214 C C . THR A 1 277 ? 2.337 -4.472 17.996 1.00 61.16 277 THR A C 1
ATOM 2216 O O . THR A 1 277 ? 3.004 -5.480 18.177 1.00 61.16 277 THR A O 1
ATOM 2219 N N . ARG A 1 278 ? 1.392 -4.122 18.865 1.00 65.12 278 ARG A N 1
ATOM 2220 C CA . ARG A 1 278 ? 0.988 -4.942 20.016 1.00 65.12 278 ARG A CA 1
ATOM 2221 C C . ARG A 1 278 ? -0.501 -5.258 19.996 1.00 65.12 278 ARG A C 1
ATOM 2223 O O . ARG A 1 278 ? -0.935 -6.214 20.630 1.00 65.12 278 ARG A O 1
ATOM 2230 N N . CYS A 1 279 ? -1.290 -4.422 19.327 1.00 73.12 279 CYS A N 1
ATOM 2231 C CA . CYS A 1 279 ? -2.728 -4.569 19.223 1.00 73.12 279 CYS A CA 1
ATOM 2232 C C . CYS A 1 279 ? -3.289 -3.610 18.172 1.00 73.12 279 CYS A C 1
ATOM 2234 O O . CYS A 1 279 ? -2.740 -2.538 17.912 1.00 73.12 279 CYS A O 1
ATOM 2236 N N . ALA A 1 280 ? -4.440 -3.982 17.628 1.00 78.62 280 ALA A N 1
ATOM 2237 C CA . ALA A 1 280 ? -5.282 -3.104 16.838 1.00 78.62 280 ALA A CA 1
ATOM 2238 C C . ALA A 1 280 ? -6.629 -2.943 17.544 1.00 78.62 280 ALA A C 1
ATOM 2240 O O . ALA A 1 280 ? -7.182 -3.911 18.082 1.00 78.62 280 ALA A O 1
ATOM 2241 N N . PHE A 1 281 ? -7.151 -1.720 17.557 1.00 84.06 281 PHE A N 1
ATOM 2242 C CA . PHE A 1 281 ? -8.446 -1.431 18.155 1.00 84.06 281 PHE A CA 1
ATOM 2243 C C . PHE A 1 281 ? -9.144 -0.235 17.507 1.00 84.06 281 PHE A C 1
ATOM 2245 O O . PHE A 1 281 ? -8.512 0.676 16.973 1.00 84.06 281 PHE A O 1
ATOM 2252 N N . LEU A 1 282 ? -10.472 -0.229 17.582 1.00 85.38 282 LEU A N 1
ATOM 2253 C CA . LEU A 1 282 ? -11.320 0.884 17.155 1.00 85.38 282 LEU A CA 1
ATOM 2254 C C . LEU A 1 282 ? -11.796 1.672 18.374 1.00 85.38 282 LEU A C 1
ATOM 2256 O O . LEU A 1 282 ? -12.099 1.087 19.413 1.00 85.38 282 LEU A O 1
ATOM 2260 N N . VAL A 1 283 ? -11.880 2.994 18.238 1.00 87.25 283 VAL A N 1
ATOM 2261 C CA . VAL A 1 283 ? -12.322 3.908 19.296 1.00 87.25 283 VAL A CA 1
ATOM 2262 C C . VAL A 1 283 ? -13.717 4.415 18.963 1.00 87.25 283 VAL A C 1
ATOM 2264 O O . VAL A 1 283 ? -13.904 5.207 18.038 1.00 87.25 283 VAL A O 1
ATOM 2267 N N . TYR A 1 284 ? -14.692 3.982 19.746 1.00 87.56 284 TYR A N 1
ATOM 2268 C CA . TYR A 1 284 ? -16.101 4.305 19.596 1.00 87.56 284 TYR A CA 1
ATOM 2269 C C . TYR A 1 284 ? -16.592 5.268 20.671 1.00 87.56 284 TYR A C 1
ATOM 2271 O O . TYR A 1 284 ? -16.066 5.346 21.786 1.00 87.56 284 TYR A O 1
ATOM 2279 N N . GLU A 1 285 ? -17.670 5.966 20.338 1.00 86.62 285 GLU A N 1
ATOM 2280 C CA . GLU A 1 285 ? -18.564 6.537 21.332 1.00 86.62 285 GLU A CA 1
ATOM 2281 C C . GLU A 1 285 ? -19.039 5.460 22.310 1.00 86.62 285 GLU A C 1
ATOM 2283 O O . GLU A 1 285 ? -19.540 4.409 21.911 1.00 86.62 285 GLU A O 1
ATOM 2288 N N . TYR A 1 286 ? -18.851 5.721 23.603 1.00 89.50 286 TYR A N 1
ATOM 2289 C CA . TYR A 1 286 ? -19.354 4.847 24.650 1.00 89.50 286 TYR A CA 1
ATOM 2290 C C . TYR A 1 286 ? -20.860 5.058 24.820 1.00 89.50 286 TYR A C 1
ATOM 2292 O O . TYR A 1 286 ? -21.312 6.187 25.006 1.00 89.50 286 TYR A O 1
ATOM 2300 N N . LEU A 1 287 ? -21.633 3.972 24.781 1.00 87.31 287 LEU A N 1
ATOM 2301 C CA . LEU A 1 287 ? -23.073 3.998 25.028 1.00 87.31 287 LEU A CA 1
ATOM 2302 C C . LEU A 1 287 ? -23.362 3.554 26.465 1.00 87.31 287 LEU A C 1
ATOM 2304 O O . LEU A 1 287 ? -23.101 2.414 26.838 1.00 87.31 287 LEU A O 1
ATOM 2308 N N . GLU A 1 288 ? -23.933 4.446 27.273 1.00 79.69 288 GLU A N 1
ATOM 2309 C CA . GLU A 1 288 ? -24.125 4.219 28.715 1.00 79.69 288 GLU A CA 1
ATOM 2310 C C . GLU A 1 288 ? -25.195 3.172 29.058 1.00 79.69 288 GLU A C 1
ATOM 2312 O O . GLU A 1 288 ? -25.170 2.612 30.149 1.00 79.69 288 GLU A O 1
ATOM 2317 N N . LYS A 1 289 ? -26.110 2.867 28.129 1.00 78.50 289 LYS A N 1
ATOM 2318 C CA . LYS A 1 289 ? -27.236 1.939 28.350 1.00 78.50 289 LYS A CA 1
ATOM 2319 C C . LYS A 1 289 ? -26.880 0.454 28.181 1.00 78.50 289 LYS A C 1
ATOM 2321 O O . LYS A 1 289 ? -27.774 -0.378 28.087 1.00 78.50 289 LYS A O 1
ATOM 2326 N N . GLY A 1 290 ? -25.591 0.120 28.145 1.00 70.38 290 GLY A N 1
ATOM 2327 C CA . GLY A 1 290 ? -25.130 -1.263 28.036 1.00 70.38 290 GLY A CA 1
ATOM 2328 C C . GLY A 1 290 ? -25.358 -1.878 26.652 1.00 70.38 290 GLY A C 1
ATOM 2329 O O . GLY A 1 290 ? -25.534 -1.175 25.655 1.00 70.38 290 GLY A O 1
ATOM 2330 N N . SER A 1 291 ? -25.283 -3.209 26.573 1.00 71.12 291 SER A N 1
ATOM 2331 C CA . SER A 1 291 ? -25.432 -3.928 25.308 1.00 71.12 291 SER A CA 1
ATOM 2332 C C . SER A 1 291 ? -26.904 -4.098 24.938 1.00 71.12 291 SER A C 1
ATOM 2334 O O . SER A 1 291 ? -27.757 -4.322 25.794 1.00 71.12 291 SER A O 1
ATOM 2336 N N . LEU A 1 292 ? -27.194 -4.066 23.635 1.00 71.44 292 LEU A N 1
ATOM 2337 C CA . LEU A 1 292 ? -28.533 -4.361 23.125 1.00 71.44 292 LEU A CA 1
ATOM 2338 C C . LEU A 1 292 ? -29.013 -5.752 23.572 1.00 71.44 292 LEU A C 1
ATOM 2340 O O . LEU A 1 292 ? -30.194 -5.934 23.820 1.00 71.44 292 LEU A O 1
ATOM 2344 N N . PHE A 1 293 ? -28.093 -6.711 23.719 1.00 68.38 293 PHE A N 1
ATOM 2345 C CA . PHE A 1 293 ? -28.397 -8.041 24.242 1.00 68.38 293 PHE A CA 1
ATOM 2346 C C . PHE A 1 293 ? -28.997 -7.985 25.652 1.00 68.38 293 PHE A C 1
ATOM 2348 O O . PHE A 1 293 ? -29.996 -8.644 25.894 1.00 68.38 293 PHE A O 1
ATOM 2355 N N . VAL A 1 294 ? -28.429 -7.179 26.556 1.00 69.75 294 VAL A N 1
ATOM 2356 C CA . VAL A 1 294 ? -28.956 -7.024 27.923 1.00 69.75 294 VAL A CA 1
ATOM 2357 C C . VAL A 1 294 ? -30.305 -6.310 27.901 1.00 69.75 294 VAL A C 1
ATOM 2359 O O . VAL A 1 294 ? -31.240 -6.764 28.540 1.00 69.75 294 VAL A O 1
ATOM 2362 N N . VAL A 1 295 ? -30.429 -5.245 27.106 1.00 72.44 295 VAL A N 1
ATOM 2363 C CA . VAL A 1 295 ? -31.674 -4.463 26.997 1.00 72.44 295 VAL A CA 1
ATOM 2364 C C . VAL A 1 295 ? -32.827 -5.268 26.380 1.00 72.44 295 VAL A C 1
ATOM 2366 O O . VAL A 1 295 ? -33.980 -5.002 26.689 1.00 72.44 295 VAL A O 1
ATOM 2369 N N . LEU A 1 296 ? -32.538 -6.222 25.488 1.00 70.44 296 LEU A N 1
ATOM 2370 C CA . LEU A 1 296 ? -33.542 -7.095 24.862 1.00 70.44 296 LEU A CA 1
ATOM 2371 C C . LEU A 1 296 ? -33.814 -8.387 25.649 1.00 70.44 296 LEU A C 1
ATOM 2373 O O . LEU A 1 296 ? -34.685 -9.156 25.247 1.00 70.44 296 LEU A O 1
ATOM 2377 N N . ALA A 1 297 ? -33.035 -8.665 26.696 1.00 70.50 297 ALA A N 1
ATOM 2378 C CA . ALA A 1 297 ? -33.205 -9.838 27.552 1.00 70.50 297 ALA A CA 1
ATOM 2379 C C . ALA A 1 297 ? -34.083 -9.563 28.790 1.00 70.50 297 ALA A C 1
ATOM 2381 O O . ALA A 1 297 ? -34.388 -10.507 29.520 1.00 70.50 297 ALA A O 1
ATOM 2382 N N . GLU A 1 298 ? -34.469 -8.303 29.015 1.00 53.84 298 GLU A N 1
ATOM 2383 C CA . GLU A 1 298 ? -35.479 -7.856 29.992 1.00 53.84 298 GLU A CA 1
ATOM 2384 C C . GLU A 1 298 ? -36.878 -7.796 29.361 1.00 53.84 298 GLU A C 1
ATOM 2386 O O . GLU A 1 298 ? -37.847 -8.162 30.066 1.00 53.84 298 GLU A O 1
#

Mean predicted aligned error: 19.79 Å

InterPro domains:
  IPR000719 Protein kinase domain [PF00069] (211-296)
  IPR000719 Protein kinase domain [PS50011] (208-298)
  IPR001611 Leucine-rich repeat [PF00560] (3-25)
  IPR001611 Leucine-rich repeat [PF13855] (42-86)
  IPR001611 Leucine-rich repeat [PS51450] (75-97)
  IPR003591 Leucine-rich repeat, typical subtype [SM00369] (1-25)
  IPR003591 Leucine-rich repeat, typical subtype [SM00369] (49-72)
  IPR003591 Leucine-rich repeat, typical subtype [SM00369] (73-97)
  IPR011009 Protein kinase-like domain superfamily [SSF56112] (185-296)
  IPR032675 Leucine-rich repeat domain superfamily [G3DSA:3.80.10.10] (1-132)
  IPR051420 Ser/Thr Protein Kinases with Diverse Regulatory Roles [PTHR48005] (2-296)

Organism: NCBI:txid461633

Secondary structure (DSSP, 8-state):
-----EEE--SS--EEPPPGGGGG-TT--EEE--SSEEEEPPPGGGGG-TT--EEE--SSEEEEPPPGGGGG-TT--EEE--SSEEBSPPPGGGGG--S-SEEE--SSBPPPP---S---SS--EEE-TTS-EE----------TTHHHHHHHHHHHHHHHHHHHHHHHHHHHTTS---------GGGSS-TT-HHHHHHHHHHTTTT-GGGEEEE-SSEEEEEEE-TTS-EEEEEEES--SS--HHHHHHHHHHHHHHHH---TTSPPEEEEEEETTEEEEEEEPPTT--HHHHT--

pLDDT: mean 72.9, std 20.04, range [27.91, 98.38]

Solvent-accessible surface area (backbone atoms only — not comparable to full-atom values): 17087 Å² total; per-residue (Å²): 133,70,82,51,37,71,47,81,56,47,73,45,84,52,66,52,56,64,58,62,69,61,26,72,37,42,52,22,30,34,44,32,48,22,40,29,51,30,27,50,46,66,44,57,35,55,31,54,20,64,45,28,26,36,42,33,48,25,40,29,51,33,26,50,49,85,43,76,38,53,57,65,32,73,51,31,26,35,40,32,51,20,40,28,48,32,28,64,62,83,60,83,62,60,77,71,54,68,46,33,52,35,38,30,47,22,54,36,59,50,54,81,76,74,82,71,98,64,87,57,92,45,82,37,54,39,35,42,57,83,74,51,71,50,66,98,67,83,82,79,80,85,68,72,78,73,62,54,58,61,50,51,56,55,49,51,55,50,51,51,55,50,47,55,51,48,53,58,45,49,73,59,47,79,77,61,78,89,80,88,84,83,88,72,70,74,67,75,74,55,55,94,76,53,60,73,60,49,56,51,49,36,61,53,25,62,71,71,35,70,91,32,50,78,46,75,60,98,58,34,37,30,28,51,35,60,42,98,87,74,47,63,32,27,35,46,31,52,57,78,77,76,72,96,49,70,67,55,60,49,50,58,50,47,51,51,57,48,58,74,71,56,85,57,97,89,52,81,51,71,77,50,71,46,85,50,102,86,46,40,33,38,34,29,60,52,67,90,82,63,52,70,68,62,67,72,70,112

Nearest PDB structures (foldseek):
  5xkn-assembly1_B  TM=9.871E-01  e=1.474E-08  Arabidopsis thaliana
  8wed-assembly2_D  TM=9.739E-01  e=1.198E-07  Arabidopsis thaliana
  6fif-assembly1_A  TM=9.857E-01  e=2.410E-07  Arabidopsis thaliana
  4mna-assembly1_A  TM=9.546E-01  e=1.944E-07  Arabidopsis thaliana
  7odv-assembly1_AAA  TM=9.886E-01  e=8.750E-07  Arabidopsis thaliana

Sequence (298 aa):
MTKLEYLKLSSNQLVGSIPQSIGQLKSLVSLHLSTNKLTGPIPTTIGDMSSLSSLYLRENQINGSIPDELWKLTQLEELDLSSNHLSRDLPNSYCSMYSLSFFNLSKNKIKSPFLPNGILPYRPRVLLNNGECVEASEVNKRKPKTLIIFVLATTLSVFVLTGVLLCRWNSRKARTNQGSTKHGNIFSIWNYDGQIAYEDIIRETEDFDIKYCIGVGGYESVYRALLPSGKVVALKKFHNWERENLTFERSFTTEIQVLTKIRHRNIVKLYGFCCHTRCAFLVYEYLEKGSLFVVLAE

=== Feature glossary ===
A reading guide for the features in this record.

Start from the sequence.

  · Sequence gives the chain of amino acids in standard one-letter code (A=alanine, C=cysteine, …, Y=tyrosine), read N→C. It is the only feature that is directly encoded by the gene; all structural features are derived from the folded form of this sequence.

Fold it, and you get atomic coordinates and the backbone conformation that goes with them.

  · The mmCIF table is the protein's shape written out atom by atom. For each backbone N, Cα, C, and carbonyl O, it records an (x, y, z) coordinate triple in Å plus the residue type, chain letter, and residue number.

  · Backbone dihedral angles. Every residue except chain termini has a φ (preceding-C → N → Cα → C) and a ψ (N → Cα → C → next-N). They are reported in degrees following the IUPAC sign convention. Secondary structure is essentially a statement about which (φ, ψ) basin each residue occupies.

  · DSSP 8-state secondary structure assigns each residue one of H (α-helix), G (3₁₀-helix), I (π-helix), E (extended β-strand), B (isolated β-bridge), T (hydrogen-bonded turn), S (bend), or '-' (coil). The assignment is computed from backbone hydrogen-bond geometry via the Kabsch–Sander algorithm.

  · P-SEA three-state annotation labels each residue as helix, strand, or coil based purely on the geometry of the Cα trace. It serves as a fallback when the full backbone (and thus DSSP) is unavailable.

Summarize the fold with a handful of shape descriptors and a per-residue structural alphabet.

  · Radius of gyration (Rg) is the root-mean-square distance of Cα atoms from their centroid — a single number for overall size and compactness. A globular domain of N residues has Rg ≈ 2.2·N^0.38 Å; an extended or disordered chain has a much larger Rg. The Cα contact count is the number of residue pairs whose Cα atoms are within 8 Å and are more than four positions apart in sequence — a standard proxy for tertiary packing density. The bounding box is the smallest axis-aligned box enclosing all Cα atoms.

  · Foldseek's 3Di representation compresses backbone geometry into a per-residue letter drawn from a learned twenty-state alphabet. It captures the tertiary interaction pattern around each residue — which residues are packed against it in space, regardless of where they are in sequence.

  · Accessible surface area quantifies burial. A residue with SASA near zero is packed into the hydrophobic core; one with SASA >100 Å² sits on the surface. Computed here via the Shrake–Rupley numerical algorithm with a 1.4 Å probe.

Ask how reliable the model is.

  · For AlphaFold models, the B-factor field carries pLDDT — the model's own estimate of local accuracy on a 0–100 scale. Regions with pLDDT<50 should be treated as essentially unmodeled; they often correspond to intrinsically disordered segments.

  · For experimental (PDB) structures, the B-factor (temperature factor) quantifies the positional spread of each atom in the crystal — a combination of thermal vibration and static disorder — in units of Å². High B-factors mark flexible loops or poorly resolved regions; low B-factors mark the rigid, well-ordered core.

  · PAE(i, j) answers: if I align the predicted and true structures on residue i, how far off (in Å) do I expect residue j to be? A block-diagonal PAE matrix with low values on the blocks and high values off-diagonal is the signature of a multi-domain protein with confidently predicted domains but uncertain inter-domain orientation.

Place it in context: what it resembles, what it is annotated as, and how it looks.

  · Structural nearest neighbors (via Foldseek easy-search vs the PDB). Reported per hit: target PDB id, E-value, and alignment TM-score. A TM-score above ~0.5 is the conventional threshold for 'same fold'.

  · Functional annotations link the protein to curated databases. InterPro entries identify conserved domains and families by matching the sequence against member-database signatures (Pfam, PROSITE, CDD, …). Gene Ontology (GO) terms describe molecular function, biological process, and cellular component in a controlled vocabulary. CATH places the structure in a hierarchical fold classification (Class/Architecture/Topology/Homologous-superfamily). The organism is the source species.

  · Plot images: a contact map (which residues are close in 3D, as an N×N binary image), a Ramachandran scatter (backbone torsion angles, revealing secondary-structure composition at a glance), and — for AlphaFold structures — a PAE heatmap (pairwise predictio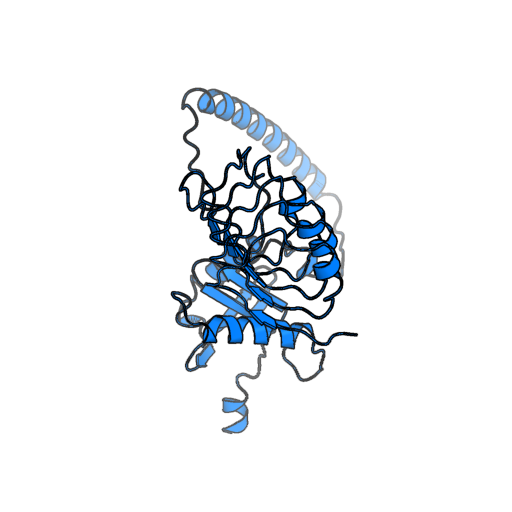n confidence).

  · Structure images are PyMOL renders from six orthogonal camera directions. Cartoon representation draws helices as coils and strands as arrows; sticks shows the backbone as bonds; surface shows the solvent-excluded envelope. Rainbow coloring maps sequence position to hue (blue→red, N→C); chain coloring assigns a distinct color per polypeptide.